Protein AF-A0A2G9XIR2-F1 (afdb_monomer)

Nearest PDB structures (foldseek):
  5kas-assembly1_A  TM=4.290E-01  e=1.830E-01  Mus musculus
  5ebb-assembly1_A  TM=4.239E-01  e=2.898E-01  Homo sapiens
  3wvo-assembly2_C-2  TM=3.586E-01  e=2.164E+00  Thermobifida fusca YX

pLDDT: mean 82.11, std 15.85, range [28.38, 98.12]

Structure (mmCIF, N/CA/C/O backbone):
data_AF-A0A2G9XIR2-F1
#
_entry.id   AF-A0A2G9XIR2-F1
#
loop_
_atom_site.group_PDB
_atom_site.id
_atom_site.type_symbol
_atom_site.label_atom_id
_atom_site.label_alt_id
_atom_site.label_comp_id
_atom_site.label_asym_id
_atom_site.label_entity_id
_atom_site.label_seq_id
_atom_site.pdbx_PDB_ins_code
_atom_site.Cartn_x
_atom_site.Cartn_y
_atom_site.Cartn_z
_atom_site.occupancy
_atom_site.B_iso_or_equiv
_atom_site.auth_seq_id
_atom_site.auth_comp_id
_atom_site.auth_asym_id
_atom_site.auth_atom_id
_atom_site.pdbx_PDB_model_num
ATOM 1 N N . MET A 1 1 ? -28.821 24.214 8.863 1.00 31.94 1 MET A N 1
ATOM 2 C CA . MET A 1 1 ? -28.601 22.805 8.468 1.00 31.94 1 MET A CA 1
ATOM 3 C C . MET A 1 1 ? -27.121 22.503 8.601 1.00 31.94 1 MET A C 1
ATOM 5 O O . MET A 1 1 ? -26.346 22.886 7.734 1.00 31.94 1 MET A O 1
ATOM 9 N N . LEU A 1 2 ? -26.722 21.899 9.719 1.00 28.84 2 LEU A N 1
ATOM 10 C CA . LEU A 1 2 ? -25.366 21.392 9.913 1.00 28.84 2 LEU A CA 1
ATOM 11 C C . LEU A 1 2 ? -25.191 20.211 8.950 1.00 28.84 2 LEU A C 1
ATOM 13 O O . LEU A 1 2 ? -25.876 19.199 9.093 1.00 28.84 2 LEU A O 1
ATOM 17 N N . ARG A 1 3 ? -24.368 20.376 7.907 1.00 28.38 3 ARG A N 1
ATOM 18 C CA . ARG A 1 3 ? -23.990 19.268 7.022 1.00 28.38 3 ARG A CA 1
ATOM 19 C C . ARG A 1 3 ? -23.344 18.195 7.902 1.00 28.38 3 ARG A C 1
ATOM 21 O O . ARG A 1 3 ? -22.410 18.507 8.634 1.00 28.38 3 ARG A O 1
ATOM 28 N N . SER A 1 4 ? -23.866 16.969 7.846 1.00 35.81 4 SER A N 1
ATOM 29 C CA . SER A 1 4 ? -23.201 15.792 8.420 1.00 35.81 4 SER A CA 1
ATOM 30 C C . SER A 1 4 ? -21.729 15.784 7.989 1.00 35.81 4 SER A C 1
ATOM 32 O O . SER A 1 4 ? -21.464 16.159 6.838 1.00 35.81 4 SER A O 1
ATOM 34 N N . PRO A 1 5 ? -20.779 15.398 8.860 1.00 41.66 5 PRO A N 1
ATOM 35 C CA . PRO A 1 5 ? -19.391 15.253 8.447 1.00 41.66 5 PRO A CA 1
ATOM 36 C C . PRO A 1 5 ? -19.365 14.296 7.255 1.00 41.66 5 PRO A C 1
ATOM 38 O O . PRO A 1 5 ? -19.880 13.180 7.328 1.00 41.66 5 PRO A O 1
ATOM 41 N N . LYS A 1 6 ? -18.857 14.766 6.112 1.00 54.97 6 LYS A N 1
ATOM 42 C CA . LYS A 1 6 ? -18.582 13.876 4.988 1.00 54.97 6 LYS A CA 1
ATOM 43 C C . LYS A 1 6 ? -17.466 12.959 5.466 1.00 54.97 6 LYS A C 1
ATOM 45 O O . LYS A 1 6 ? -16.343 13.418 5.640 1.00 54.97 6 LYS A O 1
ATOM 50 N N . PHE A 1 7 ? -17.793 11.707 5.757 1.00 62.72 7 PHE A N 1
ATOM 51 C CA . PHE A 1 7 ? -16.778 10.698 6.011 1.00 62.72 7 PHE A CA 1
ATOM 52 C C . PHE A 1 7 ? -16.032 10.469 4.694 1.00 62.72 7 PHE A C 1
ATOM 54 O O . PHE A 1 7 ? -16.638 10.082 3.696 1.00 62.72 7 PHE A O 1
ATOM 61 N N . TYR A 1 8 ? -14.741 10.788 4.685 1.00 77.88 8 TYR A N 1
ATOM 62 C CA . TYR A 1 8 ? -13.832 10.536 3.562 1.00 77.88 8 TYR A CA 1
ATOM 63 C C . TYR A 1 8 ? -13.133 9.168 3.684 1.00 77.88 8 TYR A C 1
ATOM 65 O O . TYR A 1 8 ? -12.381 8.769 2.806 1.00 77.88 8 TYR A O 1
ATOM 73 N N . ALA A 1 9 ? -13.433 8.427 4.752 1.00 86.38 9 ALA A N 1
ATOM 74 C CA . ALA A 1 9 ? -13.032 7.045 4.973 1.00 86.38 9 ALA A CA 1
ATOM 75 C C . ALA A 1 9 ? -14.280 6.165 5.181 1.00 86.38 9 ALA A C 1
ATOM 77 O O . ALA A 1 9 ? -15.388 6.674 5.378 1.00 86.38 9 ALA A O 1
ATOM 78 N N . THR A 1 10 ? -14.103 4.849 5.115 1.00 88.94 10 THR A N 1
ATOM 79 C CA . THR A 1 10 ? -15.125 3.815 5.330 1.00 88.94 10 THR A CA 1
ATOM 80 C C . THR A 1 10 ? -14.727 2.907 6.486 1.00 88.94 10 THR A C 1
ATOM 82 O O . THR A 1 10 ? -13.561 2.882 6.884 1.00 88.94 10 THR A O 1
ATOM 85 N N . ASN A 1 11 ? -15.673 2.104 6.986 1.00 89.19 11 ASN A N 1
ATOM 86 C CA . ASN A 1 11 ? -15.321 1.067 7.953 1.00 89.19 11 ASN A CA 1
ATOM 87 C C . ASN A 1 11 ? -14.398 0.040 7.296 1.00 89.19 11 ASN A C 1
ATOM 89 O O . ASN A 1 11 ? -14.603 -0.330 6.139 1.00 89.19 11 ASN A O 1
ATOM 93 N N . MET A 1 12 ? -13.391 -0.405 8.037 1.00 90.75 12 MET A N 1
ATOM 94 C CA . MET A 1 12 ? -12.433 -1.413 7.604 1.00 90.75 12 MET A CA 1
ATOM 95 C C . MET A 1 12 ? -13.062 -2.807 7.581 1.00 90.75 12 MET A C 1
ATOM 97 O O . MET A 1 12 ? -12.835 -3.562 6.633 1.00 90.75 12 MET A O 1
ATOM 101 N N . PHE A 1 13 ? -13.869 -3.147 8.589 1.00 88.75 13 PHE A N 1
ATOM 102 C CA . PHE A 1 13 ? -14.576 -4.424 8.663 1.00 88.75 13 PHE A CA 1
ATOM 103 C C . PHE A 1 13 ? -16.026 -4.296 8.195 1.00 88.75 13 PHE A C 1
ATOM 105 O O . PHE A 1 13 ? -16.728 -3.331 8.491 1.00 88.75 13 PHE A O 1
ATOM 112 N N . SER A 1 14 ? -16.515 -5.316 7.488 1.00 75.56 14 SER A N 1
ATOM 113 C CA . SER A 1 14 ? -17.911 -5.351 7.038 1.00 75.56 14 SER A CA 1
ATOM 114 C C . SER A 1 14 ? -18.869 -5.570 8.225 1.00 75.56 14 SER A C 1
ATOM 116 O O . SER A 1 14 ? -18.869 -6.642 8.827 1.00 75.56 14 SER A O 1
ATOM 118 N N . GLY A 1 15 ? -19.701 -4.572 8.556 1.00 64.94 15 GLY A N 1
ATOM 119 C CA . GLY A 1 15 ? -20.686 -4.609 9.650 1.00 64.94 15 GLY A CA 1
ATOM 120 C C . GLY A 1 15 ? -21.409 -3.264 9.844 1.00 64.94 15 GLY A C 1
ATOM 121 O O . GLY A 1 15 ? -20.887 -2.231 9.450 1.00 64.94 15 GLY A O 1
ATOM 122 N N . ALA A 1 16 ? -22.625 -3.276 10.415 1.00 42.12 16 ALA A N 1
ATOM 123 C CA . ALA A 1 16 ? -23.589 -2.160 10.403 1.00 42.12 16 ALA A CA 1
ATOM 124 C C . ALA A 1 16 ? -23.022 -0.793 10.863 1.00 42.12 16 ALA A C 1
ATOM 126 O O . ALA A 1 16 ? -22.874 -0.531 12.057 1.00 42.12 16 ALA A O 1
ATOM 127 N N . GLY A 1 17 ? -22.775 0.079 9.882 1.00 58.38 17 GLY A N 1
ATOM 128 C CA . GLY A 1 17 ? -22.159 1.405 9.990 1.00 58.38 17 GLY A CA 1
ATOM 129 C C . GLY A 1 17 ? -21.235 1.616 8.785 1.00 58.38 17 GLY A C 1
ATOM 130 O O . GLY A 1 17 ? -20.638 0.645 8.343 1.00 58.38 17 GLY A O 1
ATOM 131 N N . THR A 1 18 ? -21.198 2.831 8.216 1.00 57.53 18 THR A N 1
ATOM 132 C CA . THR A 1 18 ? -20.490 3.221 6.965 1.00 57.53 18 THR A CA 1
ATOM 133 C C . THR A 1 18 ? -20.069 2.057 6.063 1.00 57.53 18 THR A C 1
ATOM 135 O O . THR A 1 18 ? -18.916 1.624 6.068 1.00 57.53 18 THR A O 1
ATOM 138 N N . ASP A 1 19 ? -21.047 1.574 5.294 1.00 69.50 19 ASP A N 1
ATOM 139 C CA . ASP A 1 19 ? -20.883 0.523 4.296 1.00 69.50 19 ASP A CA 1
ATOM 140 C C . ASP A 1 19 ? -19.835 0.895 3.229 1.00 69.50 19 ASP A C 1
ATOM 142 O O . ASP A 1 19 ? -19.617 2.080 2.950 1.00 69.50 19 ASP A O 1
ATOM 146 N N . PRO A 1 20 ? -19.240 -0.108 2.559 1.00 80.25 20 PRO A N 1
ATOM 147 C CA . PRO A 1 20 ? -18.418 0.116 1.380 1.00 80.25 20 PRO A CA 1
ATOM 148 C C . PRO A 1 20 ? -19.131 0.995 0.339 1.00 80.25 20 PRO A C 1
ATOM 150 O O . PRO A 1 20 ? -20.313 0.799 0.036 1.00 80.25 20 PRO A O 1
ATOM 153 N N . VAL A 1 21 ? -18.400 1.930 -0.261 1.00 85.94 21 VAL A N 1
ATOM 154 C CA . VAL A 1 21 ? -18.932 2.871 -1.253 1.00 85.94 21 VAL A CA 1
ATOM 155 C C . VAL A 1 21 ? -19.051 2.180 -2.609 1.00 85.94 21 VAL A C 1
ATOM 157 O O . VAL A 1 21 ? -18.129 1.506 -3.055 1.00 85.94 21 VAL A O 1
ATOM 160 N N . LEU A 1 22 ? -20.175 2.343 -3.307 1.00 87.44 22 LEU A N 1
ATOM 161 C CA . LEU A 1 22 ? -20.331 1.795 -4.656 1.00 87.44 22 LEU A CA 1
ATOM 162 C C . LEU A 1 22 ? -19.392 2.509 -5.644 1.00 87.44 22 LEU A C 1
ATOM 164 O O . LEU A 1 22 ? -19.487 3.720 -5.840 1.00 87.44 22 LEU A O 1
ATOM 168 N N . SER A 1 23 ? -18.538 1.749 -6.327 1.00 89.81 23 SER A N 1
ATOM 169 C CA . SER A 1 23 ? -17.735 2.253 -7.440 1.00 89.81 23 SER A CA 1
ATOM 170 C C . SER A 1 23 ? -18.562 2.237 -8.719 1.00 89.81 23 SER A C 1
ATOM 172 O O . SER A 1 23 ? -18.627 1.224 -9.418 1.00 89.81 23 SER A O 1
ATOM 174 N N . TYR A 1 24 ? -19.216 3.356 -9.034 1.00 89.00 24 TYR A N 1
ATOM 175 C CA . TYR A 1 24 ? -20.066 3.466 -10.225 1.00 89.00 24 TYR A CA 1
ATOM 176 C C . TYR A 1 24 ? -19.295 3.201 -11.518 1.00 89.00 24 TYR A C 1
ATOM 178 O O . TYR A 1 24 ? -19.761 2.442 -12.360 1.00 89.00 24 TYR A O 1
ATOM 186 N N . SER A 1 25 ? -18.100 3.777 -11.671 1.00 89.50 25 SER A N 1
ATOM 187 C CA . SER A 1 25 ? -17.298 3.625 -12.889 1.00 89.50 25 SER A CA 1
ATOM 188 C C . SER A 1 25 ? -16.903 2.169 -13.138 1.00 89.50 25 SER A C 1
ATOM 190 O O . SER A 1 25 ? -17.145 1.652 -14.227 1.00 89.50 25 SER A O 1
ATOM 192 N N . LEU A 1 26 ? -16.356 1.481 -12.127 1.00 91.94 26 LEU A N 1
ATOM 193 C CA . LEU A 1 26 ? -15.949 0.079 -12.268 1.00 91.94 26 LEU A CA 1
ATOM 194 C C . LEU A 1 26 ? -17.162 -0.844 -12.412 1.00 91.94 26 LEU A C 1
ATOM 196 O O . LEU A 1 26 ? -17.157 -1.738 -13.256 1.00 91.94 26 LEU A O 1
ATOM 200 N N . THR A 1 27 ? -18.227 -0.589 -11.648 1.00 93.12 27 THR A N 1
ATOM 201 C CA . THR A 1 27 ? -19.494 -1.322 -11.769 1.00 93.12 27 THR A CA 1
ATOM 202 C C . THR A 1 27 ? -20.046 -1.222 -13.188 1.00 93.12 27 THR A C 1
ATOM 204 O O . THR A 1 27 ? -20.342 -2.243 -13.802 1.00 93.12 27 THR A O 1
ATOM 207 N N . ASN A 1 28 ? -20.097 -0.015 -13.756 1.00 93.31 28 ASN A N 1
ATOM 208 C CA . ASN A 1 28 ? -20.590 0.207 -15.112 1.00 93.31 28 ASN A CA 1
ATOM 209 C C . ASN A 1 28 ? -19.717 -0.465 -16.178 1.00 93.31 28 ASN A C 1
ATOM 211 O O . ASN A 1 28 ? -20.248 -0.871 -17.207 1.00 93.31 28 ASN A O 1
ATOM 215 N N . ILE A 1 29 ? -18.401 -0.588 -15.968 1.00 94.81 29 ILE A N 1
ATOM 216 C CA . ILE A 1 29 ? -17.511 -1.326 -16.879 1.00 94.81 29 ILE A CA 1
ATOM 217 C C . ILE A 1 29 ? -17.854 -2.815 -16.851 1.00 94.81 29 ILE A C 1
ATOM 219 O O . ILE A 1 29 ? -18.080 -3.412 -17.902 1.00 94.81 29 ILE A O 1
ATOM 223 N N . VAL A 1 30 ? -17.939 -3.406 -15.660 1.00 94.69 30 VAL A N 1
ATOM 224 C CA . VAL A 1 30 ? -18.165 -4.847 -15.503 1.00 94.69 30 VAL A CA 1
ATOM 225 C C . VAL A 1 30 ? -19.570 -5.258 -15.952 1.00 94.69 30 VAL A C 1
ATOM 227 O O . VAL A 1 30 ? -19.735 -6.278 -16.621 1.00 94.69 30 VAL A O 1
ATOM 230 N N . GLN A 1 31 ? -20.576 -4.425 -15.688 1.00 96.06 31 GLN A N 1
ATOM 231 C CA . GLN A 1 31 ? -21.962 -4.665 -16.100 1.00 96.06 31 GLN A CA 1
ATOM 232 C C . GLN A 1 31 ? -22.189 -4.594 -17.620 1.00 96.06 31 GLN A C 1
ATOM 234 O O . GLN A 1 31 ? -23.258 -4.989 -18.086 1.00 96.06 31 GLN A O 1
ATOM 239 N N . ARG A 1 32 ? -21.196 -4.168 -18.421 1.00 95.62 32 ARG A N 1
ATOM 240 C CA . ARG A 1 32 ? -21.245 -4.310 -19.892 1.00 95.62 32 ARG A CA 1
ATOM 241 C C . ARG A 1 32 ? -21.257 -5.771 -20.337 1.00 95.62 32 ARG A C 1
ATOM 243 O O . ARG A 1 32 ? -21.658 -6.057 -21.463 1.00 95.62 32 ARG A O 1
ATOM 250 N N . HIS A 1 33 ? -20.839 -6.695 -19.474 1.00 96.06 33 HIS A N 1
ATOM 251 C CA . HIS A 1 33 ? -20.917 -8.124 -19.736 1.00 96.06 33 HIS A CA 1
ATOM 252 C C . HIS A 1 33 ? -22.258 -8.688 -19.231 1.00 96.06 33 HIS A C 1
ATOM 254 O O . HIS A 1 33 ? -22.534 -8.596 -18.034 1.00 96.06 33 HIS A O 1
ATOM 260 N N . PRO A 1 34 ? -23.086 -9.330 -20.087 1.00 95.50 34 PRO A N 1
ATOM 261 C CA . PRO A 1 34 ? -24.442 -9.754 -19.713 1.00 95.50 34 PRO A CA 1
ATOM 262 C C . PRO A 1 34 ? -24.525 -10.626 -18.451 1.00 95.50 34 PRO A C 1
ATOM 264 O O . PRO A 1 34 ? -25.426 -10.451 -17.627 1.00 95.50 34 PRO A O 1
ATOM 267 N N . HIS A 1 35 ? -23.553 -11.525 -18.266 1.00 96.38 35 HIS A N 1
ATOM 268 C CA . HIS A 1 35 ? -23.474 -12.425 -17.111 1.00 96.38 35 HIS A CA 1
ATOM 269 C C . HIS A 1 35 ? -23.125 -11.712 -15.791 1.00 96.38 35 HIS A C 1
ATOM 271 O O . HIS A 1 35 ? -23.318 -12.286 -14.725 1.00 96.38 35 HIS A O 1
ATOM 277 N N . LEU A 1 36 ? -22.672 -10.454 -15.847 1.00 96.44 36 LEU A N 1
ATOM 278 C CA . LEU A 1 36 ? -22.332 -9.612 -14.695 1.00 96.44 36 LEU A CA 1
ATOM 279 C C . LEU A 1 36 ? -23.253 -8.393 -14.567 1.00 96.44 36 LEU A C 1
ATOM 281 O O . LEU A 1 36 ? -22.965 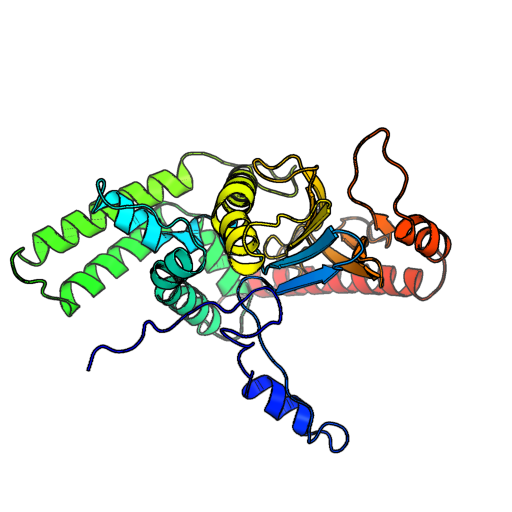-7.486 -13.795 1.00 96.44 36 LEU A O 1
ATOM 285 N N . SER A 1 37 ? -24.389 -8.372 -15.268 1.00 93.62 37 SER A N 1
ATOM 286 C CA . SER A 1 37 ? -25.340 -7.243 -15.282 1.00 93.62 37 SER A CA 1
ATOM 287 C C . SER A 1 37 ? -25.866 -6.825 -13.901 1.00 93.62 37 SER A C 1
ATOM 289 O O . SER A 1 37 ? -26.307 -5.693 -13.728 1.00 93.62 37 SER A O 1
ATOM 291 N N . LYS A 1 38 ? -25.813 -7.722 -12.910 1.00 94.75 38 LYS A N 1
ATOM 292 C CA . LYS A 1 38 ? -26.206 -7.463 -11.513 1.00 94.75 38 LYS A CA 1
ATOM 293 C C . LYS A 1 38 ? -25.019 -7.368 -10.550 1.00 94.75 38 LYS A C 1
ATOM 295 O O . LYS A 1 38 ? -25.226 -7.196 -9.353 1.00 94.75 38 LYS A O 1
ATOM 300 N N . PHE A 1 39 ? -23.792 -7.522 -11.044 1.00 94.69 39 PHE A N 1
ATOM 301 C CA . PHE A 1 39 ? -22.591 -7.447 -10.223 1.00 94.69 39 PHE A CA 1
ATOM 302 C C . PHE A 1 39 ? -22.277 -5.986 -9.900 1.00 94.69 39 PHE A C 1
ATOM 304 O O . PHE A 1 39 ? -22.359 -5.125 -10.773 1.00 94.69 39 PHE A O 1
ATOM 311 N N . SER A 1 40 ? -21.924 -5.699 -8.650 1.00 91.56 40 SER A N 1
ATOM 312 C CA . SER A 1 40 ? -21.584 -4.353 -8.188 1.00 91.56 40 SER A CA 1
ATOM 313 C C . SER A 1 40 ? -20.220 -4.359 -7.521 1.00 91.56 40 SER A C 1
ATOM 315 O O . SER A 1 40 ? -19.976 -5.194 -6.649 1.00 91.56 40 SER A O 1
ATOM 317 N N . ILE A 1 41 ? -19.369 -3.401 -7.876 1.00 90.62 41 ILE A N 1
ATOM 318 C CA . ILE A 1 41 ? -18.056 -3.228 -7.260 1.00 90.62 41 ILE A CA 1
ATOM 319 C C . ILE A 1 41 ? -18.170 -2.211 -6.139 1.00 90.62 41 ILE A C 1
ATOM 321 O O . ILE A 1 41 ? -18.588 -1.073 -6.350 1.00 90.62 41 ILE A O 1
ATOM 325 N N . LYS A 1 42 ? -17.766 -2.632 -4.947 1.00 89.00 42 LYS A N 1
ATOM 326 C CA . LYS A 1 42 ? -17.705 -1.801 -3.753 1.00 89.00 42 LYS A CA 1
ATOM 327 C C . LYS A 1 42 ? -16.253 -1.438 -3.444 1.00 89.00 42 LYS A C 1
ATOM 329 O O . LYS A 1 42 ? -15.353 -2.232 -3.698 1.00 89.00 42 LYS A O 1
ATOM 334 N N . THR A 1 43 ? -16.058 -0.261 -2.874 1.00 87.88 43 THR A N 1
ATOM 335 C CA . THR A 1 43 ? -14.771 0.298 -2.474 1.00 87.88 43 THR A CA 1
ATOM 336 C C . THR A 1 43 ? -14.770 0.511 -0.969 1.00 87.88 43 THR A C 1
ATOM 338 O O . THR A 1 43 ? -15.726 1.041 -0.404 1.00 87.88 43 THR A O 1
ATOM 341 N N . VAL A 1 44 ? -13.675 0.110 -0.338 1.00 89.38 44 VAL A N 1
ATOM 342 C CA . VAL A 1 44 ? -13.374 0.353 1.072 1.00 89.38 44 VAL A CA 1
ATOM 343 C C . VAL A 1 44 ? -12.071 1.142 1.110 1.00 89.38 44 VAL A C 1
ATOM 345 O O . VAL A 1 44 ? -11.170 0.858 0.319 1.00 89.38 44 VAL A O 1
ATOM 348 N N . TYR A 1 45 ? -11.993 2.169 1.951 1.00 89.44 45 TYR A N 1
ATOM 349 C CA . TYR A 1 45 ? -10.857 3.077 1.994 1.00 89.44 45 TYR A CA 1
ATOM 350 C C . TYR A 1 45 ? -10.679 3.726 3.385 1.00 89.44 45 TYR A C 1
ATOM 352 O O . TYR A 1 45 ? -11.671 4.124 3.992 1.00 89.44 45 TYR A O 1
ATOM 360 N N . PRO A 1 46 ? -9.439 3.895 3.886 1.00 90.69 46 PRO A N 1
ATOM 361 C CA . PRO A 1 46 ? -8.190 3.475 3.247 1.00 90.69 46 PRO A CA 1
ATOM 362 C C . PRO A 1 46 ? -7.811 2.021 3.561 1.00 90.69 46 PRO A C 1
ATOM 364 O O . PRO A 1 46 ? -6.977 1.455 2.856 1.00 90.69 46 PRO A O 1
ATOM 367 N N . ASN A 1 47 ? -8.435 1.423 4.582 1.00 93.81 47 ASN A N 1
ATOM 368 C CA . ASN A 1 47 ? -8.165 0.064 5.041 1.00 93.81 47 ASN A CA 1
ATOM 369 C C . ASN A 1 47 ? -9.312 -0.878 4.697 1.00 93.81 47 ASN A C 1
ATOM 371 O O . ASN A 1 47 ? -10.467 -0.551 4.951 1.00 93.81 47 ASN A O 1
ATOM 375 N N . PHE A 1 48 ? -8.993 -2.073 4.212 1.00 93.56 48 PHE A N 1
ATOM 376 C CA . PHE A 1 48 ? -9.935 -3.183 4.094 1.00 93.56 48 PHE A CA 1
ATOM 377 C C . PHE A 1 48 ? -9.483 -4.326 5.001 1.00 93.56 48 PHE A C 1
ATOM 379 O O . PHE A 1 48 ? -8.342 -4.759 4.906 1.00 93.56 48 PHE A O 1
ATOM 386 N N . GLY A 1 49 ? -10.356 -4.803 5.886 1.00 93.25 49 GLY A N 1
ATOM 387 C CA . GLY A 1 49 ? -10.029 -5.829 6.871 1.00 93.25 49 GLY A CA 1
ATOM 388 C C . GLY A 1 49 ? -10.843 -7.102 6.677 1.00 93.25 49 GLY A C 1
ATOM 389 O O . GLY A 1 49 ? -12.073 -7.068 6.602 1.00 93.25 49 GLY A O 1
ATOM 390 N N . LEU A 1 50 ? -10.156 -8.241 6.670 1.00 92.75 50 LEU A N 1
ATOM 391 C CA . LEU A 1 50 ? -10.739 -9.568 6.827 1.00 92.75 50 LEU A CA 1
ATOM 392 C C . LEU A 1 50 ? -10.497 -10.037 8.257 1.00 92.75 50 LEU A C 1
ATOM 394 O O . LEU A 1 50 ? -9.370 -9.991 8.742 1.00 92.75 50 LEU A O 1
ATOM 398 N N . PHE A 1 51 ? -11.548 -10.501 8.927 1.00 90.25 51 PHE A N 1
ATOM 399 C CA . PHE A 1 51 ? -11.478 -10.931 10.319 1.00 90.25 51 PHE A CA 1
ATOM 400 C C . PHE A 1 51 ? -12.113 -12.308 10.494 1.00 90.25 51 PHE A C 1
ATOM 402 O O . PHE A 1 51 ? -13.275 -12.513 10.133 1.00 90.25 51 PHE A O 1
ATOM 409 N N . GLN A 1 52 ? -11.371 -13.242 11.091 1.00 86.00 52 GLN A N 1
ATOM 410 C CA . GLN A 1 52 ? -11.859 -14.584 11.400 1.00 86.00 52 GLN A CA 1
ATOM 411 C C . GLN A 1 52 ? -12.132 -14.697 12.908 1.00 86.00 52 GLN A C 1
ATOM 413 O O . GLN A 1 52 ? -11.225 -14.888 13.721 1.00 86.00 52 GLN A O 1
ATOM 418 N N . GLY A 1 53 ? -13.411 -14.594 13.291 1.00 69.56 53 GLY A N 1
ATOM 419 C CA . GLY A 1 53 ? -13.831 -14.511 14.699 1.00 69.56 53 GLY A CA 1
ATOM 420 C C . GLY A 1 53 ? -13.415 -15.694 15.582 1.00 69.56 53 GLY A C 1
ATOM 421 O O . GLY A 1 53 ? -13.167 -15.501 16.770 1.00 69.56 53 GLY A O 1
ATOM 422 N N . ASN A 1 54 ? -13.275 -16.894 15.009 1.00 67.06 54 ASN A N 1
ATOM 423 C CA . ASN A 1 54 ? -12.861 -18.096 15.744 1.00 67.06 54 ASN A CA 1
ATOM 424 C C . ASN A 1 54 ? -11.338 -18.200 15.931 1.00 67.06 54 ASN A C 1
ATOM 426 O O . ASN A 1 54 ? -10.896 -18.793 16.911 1.00 67.06 54 ASN A O 1
ATOM 430 N N . ALA A 1 55 ? -10.543 -17.612 15.031 1.00 62.22 55 ALA A N 1
ATOM 431 C CA . ALA A 1 55 ? -9.081 -17.696 15.063 1.00 62.22 55 ALA A CA 1
ATOM 432 C C . ALA A 1 55 ? -8.409 -16.452 15.664 1.00 62.22 55 ALA A C 1
ATOM 434 O O . ALA A 1 55 ? -7.201 -16.453 15.869 1.00 62.22 55 ALA A O 1
ATOM 435 N N . ARG A 1 56 ? -9.170 -15.377 15.941 1.00 85.50 56 ARG A N 1
ATOM 436 C CA . ARG A 1 56 ? -8.631 -14.054 16.327 1.00 85.50 56 ARG A CA 1
ATOM 437 C C . ARG A 1 56 ? -7.540 -13.554 15.363 1.00 85.50 56 ARG A C 1
ATOM 439 O O . ARG A 1 56 ? -6.670 -12.790 15.779 1.00 85.50 56 ARG A O 1
ATOM 446 N N . ARG A 1 57 ? -7.622 -13.980 14.099 1.00 92.25 57 ARG A N 1
ATOM 447 C CA . ARG A 1 57 ? -6.752 -13.579 12.993 1.00 92.25 57 ARG A CA 1
ATOM 448 C C . ARG A 1 57 ? -7.386 -12.469 12.184 1.00 92.25 57 ARG A C 1
ATOM 450 O O . ARG A 1 57 ? -8.608 -12.442 11.996 1.00 92.25 57 ARG A O 1
ATOM 457 N N . CYS A 1 58 ? -6.542 -11.576 11.698 1.00 95.00 58 CYS A N 1
ATOM 458 C CA . CYS A 1 58 ? -6.946 -10.445 10.890 1.00 95.00 58 CYS A CA 1
ATOM 459 C C . CYS A 1 58 ? -5.943 -10.210 9.763 1.00 95.00 58 CYS A C 1
ATOM 461 O O . CYS A 1 58 ? -4.742 -10.173 10.018 1.00 95.00 58 CYS A O 1
ATOM 463 N N . VAL A 1 59 ? -6.434 -9.990 8.544 1.00 96.94 59 VAL A N 1
ATOM 464 C CA . VAL A 1 59 ? -5.616 -9.476 7.439 1.00 96.94 59 VAL A CA 1
ATOM 465 C C . VAL A 1 59 ? -6.154 -8.120 7.035 1.00 96.94 59 VAL A C 1
ATOM 467 O O . VAL A 1 59 ? -7.345 -7.978 6.759 1.00 96.94 59 VAL A O 1
ATOM 470 N N . ILE A 1 60 ? -5.276 -7.128 7.003 1.00 97.12 60 ILE A N 1
ATOM 471 C CA . ILE A 1 60 ? -5.614 -5.746 6.692 1.00 97.12 60 ILE A CA 1
ATOM 472 C C . ILE A 1 60 ? -4.864 -5.340 5.436 1.00 97.12 60 ILE A C 1
ATOM 474 O O . ILE A 1 60 ? -3.648 -5.483 5.361 1.00 97.12 60 ILE A O 1
ATOM 478 N N . PHE A 1 61 ? -5.595 -4.803 4.469 1.00 96.56 61 PHE A N 1
ATOM 479 C CA . PHE A 1 61 ? -5.068 -4.272 3.225 1.00 96.56 61 PHE A CA 1
ATOM 480 C C . PHE A 1 61 ? -5.105 -2.752 3.255 1.00 96.56 61 PHE A C 1
ATOM 482 O O . PHE A 1 61 ? -6.139 -2.162 3.573 1.00 96.56 61 PHE A O 1
ATOM 489 N N . HIS A 1 62 ? -4.006 -2.128 2.856 1.00 95.06 62 HIS A N 1
ATOM 490 C CA . HIS A 1 62 ? -3.884 -0.682 2.749 1.00 95.06 62 HIS A CA 1
ATOM 491 C C . HIS A 1 62 ? -3.094 -0.317 1.493 1.00 95.06 62 HIS A C 1
ATOM 493 O O . HIS A 1 62 ? -2.191 -1.039 1.090 1.00 95.06 62 HIS A O 1
ATOM 499 N N . HIS A 1 63 ? -3.383 0.818 0.853 1.00 90.62 63 HIS A N 1
ATOM 500 C CA . HIS A 1 63 ? -2.612 1.194 -0.338 1.00 90.62 63 HIS A CA 1
ATOM 501 C C . HIS A 1 63 ? -1.138 1.484 -0.007 1.00 90.62 63 HIS A C 1
ATOM 503 O O . HIS A 1 63 ? -0.251 1.065 -0.741 1.00 90.62 63 HIS A O 1
ATOM 509 N N . GLY A 1 64 ? -0.878 2.156 1.117 1.00 87.56 64 GLY A N 1
ATOM 510 C CA . GLY A 1 64 ? 0.469 2.485 1.598 1.00 87.56 64 GLY A CA 1
ATOM 511 C C . GLY A 1 64 ? 0.752 3.982 1.698 1.00 87.56 64 GLY A C 1
ATOM 512 O O . GLY A 1 64 ? 1.652 4.361 2.424 1.00 87.56 64 GLY A O 1
ATOM 513 N N . HIS A 1 65 ? -0.046 4.846 1.069 1.00 84.19 65 HIS A N 1
ATOM 514 C CA . HIS A 1 65 ? 0.236 6.288 1.000 1.00 84.19 65 HIS A CA 1
ATOM 515 C C . HIS A 1 65 ? 0.383 6.979 2.373 1.00 84.19 65 HIS A C 1
ATOM 517 O O . HIS A 1 65 ? 1.268 7.804 2.552 1.00 84.19 65 HIS A O 1
ATOM 523 N N . TYR A 1 66 ? -0.379 6.585 3.401 1.00 88.38 66 TYR A N 1
ATOM 524 C CA . TYR A 1 66 ? -0.200 7.123 4.762 1.00 88.38 66 TYR A CA 1
ATOM 525 C C . TYR A 1 66 ? 1.091 6.705 5.489 1.00 88.38 66 TYR A C 1
ATOM 527 O O . TYR A 1 66 ? 1.343 7.190 6.593 1.00 88.38 66 TYR A O 1
ATOM 535 N N . VAL A 1 67 ? 1.912 5.845 4.886 1.00 85.12 67 VAL A N 1
ATOM 536 C CA . VAL A 1 67 ? 3.286 5.569 5.327 1.00 85.12 67 VAL A CA 1
ATOM 537 C C . VAL A 1 67 ? 4.213 6.732 4.960 1.00 85.12 67 VAL A C 1
ATOM 539 O O . VAL A 1 67 ? 5.216 6.955 5.627 1.00 85.12 67 VAL A O 1
ATOM 542 N N . GLU A 1 68 ? 3.876 7.522 3.944 1.00 80.12 68 GLU A N 1
ATOM 543 C CA . GLU A 1 68 ? 4.678 8.666 3.536 1.00 80.12 68 GLU A CA 1
ATOM 544 C C . GLU A 1 68 ? 4.138 9.965 4.120 1.00 80.12 68 GLU A C 1
ATOM 546 O O . GLU A 1 68 ? 2.953 10.298 4.073 1.00 80.12 68 GLU A O 1
ATOM 551 N N . SER A 1 69 ? 5.060 10.743 4.660 1.00 79.44 69 SER A N 1
ATOM 552 C CA . SER A 1 69 ? 4.784 11.985 5.368 1.00 79.44 69 SER A CA 1
ATOM 553 C C . SER A 1 69 ? 4.122 13.041 4.463 1.00 79.44 69 SER A C 1
ATOM 555 O O . SER A 1 69 ? 3.318 13.838 4.952 1.00 79.44 69 SER A O 1
ATOM 557 N N . LEU A 1 70 ? 4.371 13.013 3.148 1.00 78.56 70 LEU A N 1
ATOM 558 C CA . LEU A 1 70 ? 3.745 13.905 2.162 1.00 78.56 70 LEU A CA 1
ATOM 559 C C . LEU A 1 70 ? 2.208 13.830 2.177 1.00 78.56 70 LEU A C 1
ATOM 561 O O . LEU A 1 70 ? 1.538 14.844 1.966 1.00 78.56 70 LEU A O 1
ATOM 565 N N . TYR A 1 71 ? 1.639 12.663 2.485 1.00 83.75 71 TYR A N 1
ATOM 566 C CA . TYR A 1 71 ? 0.188 12.471 2.584 1.00 83.75 71 TYR A CA 1
ATOM 567 C C . TYR A 1 71 ? -0.400 12.995 3.901 1.00 83.75 71 TYR A C 1
ATOM 569 O O . TYR A 1 71 ? -1.616 13.065 4.046 1.00 83.75 71 TYR A O 1
ATOM 577 N N . HIS A 1 72 ? 0.452 13.432 4.833 1.00 86.75 72 HIS A N 1
ATOM 578 C CA . HIS A 1 72 ? 0.082 14.092 6.089 1.00 86.75 72 HIS A CA 1
ATOM 579 C C . HIS A 1 72 ? 0.369 15.599 6.072 1.00 86.75 72 HIS A C 1
ATOM 581 O O . HIS A 1 72 ? 0.328 16.245 7.123 1.00 86.75 72 HIS A O 1
ATOM 587 N N . LEU A 1 73 ? 0.693 16.175 4.906 1.00 86.50 73 LEU A N 1
ATOM 588 C CA . LEU A 1 73 ? 1.124 17.570 4.779 1.00 86.50 73 LEU A CA 1
ATOM 589 C C . LEU A 1 73 ? 0.169 18.545 5.476 1.00 86.50 73 LEU A C 1
ATOM 591 O O . LEU A 1 73 ? 0.621 19.401 6.236 1.00 86.50 73 LEU A O 1
ATOM 595 N N . MET A 1 74 ? -1.140 18.414 5.259 1.00 88.00 74 MET A N 1
ATOM 596 C CA . MET A 1 74 ? -2.113 19.349 5.826 1.00 88.00 74 MET A CA 1
ATOM 597 C C . MET A 1 74 ? -2.223 19.206 7.340 1.00 88.00 74 MET A C 1
ATOM 599 O O . MET A 1 74 ? -2.307 20.215 8.041 1.00 88.00 74 MET A O 1
ATOM 603 N N . THR A 1 75 ? -2.142 17.982 7.861 1.00 89.31 75 THR A N 1
ATOM 604 C CA . THR A 1 75 ? -2.066 17.743 9.309 1.00 89.31 75 THR A CA 1
ATOM 605 C C . THR A 1 75 ? -0.809 18.372 9.908 1.00 89.31 75 THR A C 1
ATOM 607 O O . THR A 1 75 ? -0.905 19.084 10.907 1.00 89.31 75 THR A O 1
ATOM 610 N N . ILE A 1 76 ? 0.354 18.194 9.271 1.00 87.19 76 ILE A N 1
ATOM 611 C CA . ILE A 1 76 ? 1.628 18.776 9.720 1.00 87.19 76 ILE A CA 1
ATOM 612 C C . ILE A 1 76 ? 1.554 20.308 9.742 1.00 87.19 76 ILE A C 1
ATOM 614 O O . ILE A 1 76 ? 1.951 20.931 10.726 1.00 87.19 76 ILE A O 1
ATOM 618 N N . LEU A 1 77 ? 1.012 20.927 8.692 1.00 84.50 77 LEU A N 1
ATOM 619 C CA . LEU A 1 77 ? 0.845 22.381 8.624 1.00 84.50 77 LEU A CA 1
ATOM 620 C C . LEU A 1 77 ? -0.105 22.892 9.700 1.00 84.50 77 LEU A C 1
ATOM 622 O O . LEU A 1 77 ? 0.178 23.891 10.358 1.00 84.50 77 LEU A O 1
ATOM 626 N N . LYS A 1 78 ? -1.220 22.192 9.913 1.00 85.88 78 LYS A N 1
ATOM 627 C CA . LYS A 1 78 ? -2.199 22.556 10.935 1.00 85.88 78 LYS A CA 1
ATOM 628 C C . LYS A 1 78 ? -1.606 22.462 12.341 1.00 85.88 78 LYS A C 1
ATOM 630 O O . LYS A 1 78 ? -1.888 23.333 13.161 1.00 85.88 78 LYS A O 1
ATOM 635 N N . ASP A 1 79 ? -0.759 21.471 12.611 1.00 87.38 79 ASP A N 1
ATOM 636 C CA . ASP A 1 79 ? -0.030 21.354 13.879 1.00 87.38 79 ASP A CA 1
ATOM 637 C C . ASP A 1 79 ? 0.979 22.494 14.077 1.00 87.38 79 ASP A C 1
ATOM 639 O O . ASP A 1 79 ? 1.089 23.031 15.178 1.00 87.38 79 ASP A O 1
ATOM 643 N N . LEU A 1 80 ? 1.686 22.905 13.018 1.00 82.44 80 LEU A N 1
ATOM 644 C CA . LEU A 1 80 ? 2.641 24.019 13.069 1.00 82.44 80 LEU A CA 1
ATOM 645 C C . LEU A 1 80 ? 1.952 25.369 13.310 1.00 82.44 80 LEU A C 1
ATOM 647 O O . LEU A 1 80 ? 2.451 26.186 14.082 1.00 82.44 80 LEU A O 1
ATOM 651 N N . ILE A 1 81 ? 0.806 25.601 12.667 1.00 81.25 81 ILE A N 1
ATOM 652 C CA . ILE A 1 81 ? 0.035 26.846 12.801 1.00 81.25 81 ILE A CA 1
ATOM 653 C C . ILE A 1 81 ? -0.701 26.888 14.150 1.00 81.25 81 ILE A C 1
ATOM 655 O O . ILE A 1 81 ? -0.785 27.941 14.784 1.00 81.25 81 ILE A O 1
ATOM 659 N N . PHE A 1 82 ? -1.210 25.745 14.621 1.00 84.19 82 PHE A N 1
ATOM 660 C CA . PHE A 1 82 ? -1.996 25.636 15.851 1.00 84.19 82 PHE A CA 1
ATOM 661 C C . PHE A 1 82 ? -1.374 24.634 16.841 1.00 84.19 82 PHE A C 1
ATOM 663 O O . PHE A 1 82 ? -1.973 23.593 17.121 1.00 84.19 82 PHE A O 1
ATOM 670 N N . PRO A 1 83 ? -0.230 24.955 17.474 1.00 81.69 83 PRO A N 1
ATOM 671 C CA . PRO A 1 83 ? 0.564 23.998 18.261 1.00 81.69 83 PRO A CA 1
ATOM 672 C C . PRO A 1 83 ? -0.122 23.452 19.524 1.00 81.69 83 PRO A C 1
ATOM 674 O O . PRO A 1 83 ? 0.362 22.501 20.128 1.00 81.69 83 PRO A O 1
ATOM 677 N N . LYS A 1 84 ? -1.238 24.051 19.959 1.00 87.50 84 LYS A N 1
ATOM 678 C CA . LYS A 1 84 ? -2.024 23.599 21.123 1.00 87.50 84 LYS A CA 1
ATOM 679 C C . LYS A 1 84 ? -3.228 22.733 20.750 1.00 87.50 84 LYS A C 1
ATOM 681 O O . LYS A 1 84 ? -4.002 22.366 21.634 1.00 87.50 84 LYS A O 1
ATOM 686 N N . ARG A 1 85 ? -3.455 22.470 19.462 1.00 87.19 85 ARG A N 1
ATOM 687 C CA . ARG A 1 85 ? -4.595 21.657 19.033 1.00 87.19 85 ARG A CA 1
ATOM 688 C C . ARG A 1 85 ? -4.388 20.191 19.417 1.00 87.19 85 ARG A C 1
ATOM 690 O O . ARG A 1 85 ? -3.261 19.738 19.601 1.00 87.19 85 ARG A O 1
ATOM 697 N N . LYS A 1 86 ? -5.479 19.426 19.450 1.00 88.50 86 LYS A N 1
ATOM 698 C CA . LYS A 1 86 ? -5.392 17.964 19.496 1.00 88.50 86 LYS A CA 1
ATOM 699 C C . LYS A 1 86 ? -4.930 17.446 18.124 1.00 88.50 86 LYS A C 1
ATOM 701 O O . LYS A 1 86 ? -5.555 17.777 17.111 1.00 88.50 86 LYS A O 1
ATOM 706 N N . HIS A 1 87 ? -3.846 16.672 18.109 1.00 88.06 87 HIS A N 1
ATOM 707 C CA . HIS A 1 87 ? -3.388 15.944 16.924 1.00 88.06 87 HIS A CA 1
ATOM 708 C C . HIS A 1 87 ? -4.407 14.838 16.575 1.00 88.06 87 HIS A C 1
ATOM 710 O O . HIS A 1 87 ? -4.953 14.229 17.500 1.00 88.06 87 HIS A O 1
ATOM 716 N N . PRO A 1 88 ? -4.722 14.597 15.290 1.00 89.94 88 PRO A N 1
ATOM 717 C CA . PRO A 1 88 ? -5.661 13.556 14.889 1.00 89.94 88 PRO A CA 1
ATOM 718 C C . PRO A 1 88 ? -5.114 12.171 15.250 1.00 89.94 88 PRO A C 1
ATOM 720 O O . PRO A 1 88 ? -4.001 11.811 14.888 1.00 89.94 88 PRO A O 1
ATOM 723 N N . GLU A 1 89 ? -5.909 11.397 15.983 1.00 88.12 89 GLU A N 1
ATOM 724 C CA . GLU A 1 89 ? -5.553 10.031 16.397 1.00 88.12 89 GLU A CA 1
ATOM 725 C C . GLU A 1 89 ? -6.170 8.988 15.460 1.00 88.12 89 GLU A C 1
ATOM 727 O O . GLU A 1 89 ? -5.592 7.924 15.253 1.00 88.12 89 GLU A O 1
ATOM 732 N N . ASN A 1 90 ? -7.330 9.297 14.871 1.00 89.75 90 ASN A N 1
ATOM 733 C CA . ASN A 1 90 ? -8.072 8.363 14.037 1.00 89.75 90 ASN A CA 1
ATOM 734 C C . ASN A 1 90 ? -7.848 8.623 12.551 1.00 89.75 90 ASN A C 1
ATOM 736 O O . ASN A 1 90 ? -7.712 9.767 12.112 1.00 89.75 90 ASN A O 1
ATOM 740 N N . ILE A 1 91 ? -7.956 7.558 11.756 1.00 90.44 91 ILE A N 1
ATOM 741 C CA . ILE A 1 91 ? -7.839 7.640 10.298 1.00 90.44 91 ILE A CA 1
ATOM 742 C C . ILE A 1 91 ? -8.859 8.596 9.665 1.00 90.44 91 ILE A C 1
ATOM 744 O O . ILE A 1 91 ? -8.533 9.306 8.722 1.00 90.44 91 ILE A O 1
ATOM 748 N N . TRP A 1 92 ? -10.069 8.674 10.225 1.00 89.19 92 TRP A N 1
ATOM 749 C CA . TRP A 1 92 ? -11.134 9.565 9.759 1.00 89.19 92 TRP A CA 1
ATOM 750 C C . TRP A 1 92 ? -10.744 11.037 9.878 1.00 89.19 92 TRP A C 1
ATOM 752 O O . TRP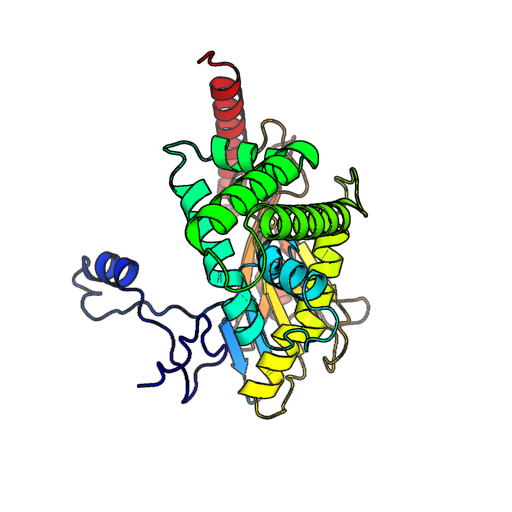 A 1 92 ? -11.085 11.833 9.007 1.00 89.19 92 TRP A O 1
ATOM 762 N N . ASP A 1 93 ? -10.029 11.386 10.951 1.00 90.06 93 ASP A N 1
ATOM 763 C CA . ASP A 1 93 ? -9.596 12.752 11.229 1.00 90.06 93 ASP A CA 1
ATOM 764 C C . ASP A 1 93 ? -8.412 13.130 10.329 1.00 90.06 93 ASP A C 1
ATOM 766 O O . ASP A 1 93 ? -8.396 14.220 9.758 1.00 90.06 93 ASP A O 1
ATOM 770 N N . ILE A 1 94 ? -7.454 12.210 10.156 1.00 91.06 94 ILE A N 1
ATOM 771 C CA . ILE A 1 94 ? -6.312 12.383 9.245 1.00 91.06 94 ILE A CA 1
ATOM 772 C C . ILE A 1 94 ? -6.808 12.561 7.811 1.00 91.06 94 ILE A C 1
ATOM 774 O O . ILE A 1 94 ? -6.431 13.522 7.142 1.00 91.06 94 ILE A O 1
ATOM 778 N N . GLU A 1 95 ? -7.697 11.685 7.350 1.00 90.19 95 GLU A N 1
ATOM 779 C CA . GLU A 1 95 ? -8.275 11.784 6.015 1.00 90.19 95 GLU A CA 1
ATOM 780 C C . GLU A 1 95 ? -9.086 13.076 5.864 1.00 90.19 95 GLU A C 1
ATOM 782 O O . GLU A 1 95 ? -8.907 13.795 4.889 1.00 90.19 95 GLU A O 1
ATOM 787 N N . ALA A 1 96 ? -9.918 13.456 6.838 1.00 88.94 96 ALA A N 1
ATOM 788 C CA . ALA A 1 96 ? -10.678 14.704 6.758 1.00 88.94 96 ALA A CA 1
ATOM 789 C C . ALA A 1 96 ? -9.786 15.954 6.634 1.00 88.94 96 ALA A C 1
ATOM 791 O O . ALA A 1 96 ? -10.204 16.947 6.034 1.00 88.94 96 ALA A O 1
ATOM 792 N N . GLU A 1 97 ? -8.571 15.919 7.185 1.00 90.25 97 GLU A N 1
ATOM 793 C CA . GLU A 1 97 ? -7.594 17.001 7.058 1.00 90.25 97 GLU A CA 1
ATOM 794 C C . GLU A 1 97 ? -6.820 16.965 5.735 1.00 90.25 97 GLU A C 1
ATOM 796 O O . GLU A 1 97 ? -6.506 18.030 5.201 1.00 90.25 97 GLU A O 1
ATOM 801 N N . ASN A 1 98 ? -6.523 15.778 5.196 1.00 89.88 98 ASN A N 1
ATOM 802 C CA . ASN A 1 98 ? -5.622 15.626 4.050 1.00 89.88 98 ASN A CA 1
ATOM 803 C C . ASN A 1 98 ? -6.323 15.298 2.722 1.00 89.88 98 ASN A C 1
ATOM 805 O O . ASN A 1 98 ? -5.701 15.504 1.684 1.00 89.88 98 ASN A O 1
ATOM 809 N N . PHE A 1 99 ? -7.596 14.875 2.700 1.00 88.38 99 PHE A N 1
ATOM 810 C CA . PHE A 1 99 ? -8.259 14.368 1.483 1.00 88.38 99 PHE A CA 1
ATOM 811 C C . PHE A 1 99 ? -8.149 15.340 0.301 1.00 88.38 99 PHE A C 1
ATOM 813 O O . PHE A 1 99 ? -7.878 14.929 -0.820 1.00 88.38 99 PHE A O 1
ATOM 820 N N . ALA A 1 100 ? -8.330 16.645 0.542 1.00 85.44 100 ALA A N 1
ATOM 821 C CA . ALA A 1 100 ? -8.308 17.653 -0.515 1.00 85.44 100 ALA A CA 1
ATOM 822 C C . ALA A 1 100 ? -6.899 17.845 -1.086 1.00 85.44 100 ALA A C 1
ATOM 824 O O . ALA A 1 100 ? -6.741 18.062 -2.284 1.00 85.44 100 ALA A O 1
ATOM 825 N N . TRP A 1 101 ? -5.877 17.747 -0.232 1.00 85.06 101 TRP A N 1
ATOM 826 C CA . TRP A 1 101 ? -4.483 17.768 -0.660 1.00 85.06 101 TRP A CA 1
ATOM 827 C C . TRP A 1 101 ? -4.147 16.520 -1.470 1.00 85.06 101 TRP A C 1
ATOM 829 O O . TRP A 1 101 ? -3.576 16.640 -2.546 1.00 85.06 101 TRP A O 1
ATOM 839 N N . ILE A 1 102 ? -4.557 15.346 -0.993 1.00 85.25 102 ILE A N 1
ATOM 840 C CA . ILE A 1 102 ? -4.328 14.066 -1.667 1.00 85.25 102 ILE A CA 1
ATOM 841 C C . ILE A 1 102 ? -5.032 14.047 -3.034 1.00 85.25 102 ILE A C 1
ATOM 843 O O . ILE A 1 102 ? -4.411 13.710 -4.040 1.00 85.25 102 ILE A O 1
ATOM 847 N N . ASP A 1 103 ? -6.294 14.478 -3.107 1.00 81.12 103 ASP A N 1
ATOM 848 C CA . ASP A 1 103 ? -7.050 14.580 -4.361 1.00 81.12 103 ASP A CA 1
ATOM 849 C C . ASP A 1 103 ? -6.431 15.597 -5.326 1.00 81.12 103 ASP A C 1
ATOM 851 O O . ASP A 1 103 ? -6.278 15.308 -6.512 1.00 81.12 103 ASP A O 1
ATOM 855 N N . PHE A 1 104 ? -6.008 16.766 -4.831 1.00 79.94 104 PHE A N 1
ATOM 856 C CA . PHE A 1 104 ? -5.280 17.750 -5.634 1.00 79.94 104 PHE A CA 1
ATOM 857 C C . PHE A 1 104 ? -3.966 17.179 -6.171 1.00 79.94 104 PHE A C 1
ATOM 859 O O . PHE A 1 104 ? -3.663 17.342 -7.354 1.00 79.94 104 PHE A O 1
ATOM 866 N N . PHE A 1 105 ? -3.202 16.504 -5.315 1.00 74.12 105 PHE A N 1
ATOM 867 C CA . PHE A 1 105 ? -1.916 15.908 -5.640 1.00 74.12 105 PHE A CA 1
ATOM 868 C C . PHE A 1 105 ? -2.064 14.892 -6.777 1.00 74.12 105 PHE A C 1
ATOM 870 O O . PHE A 1 105 ? -1.462 15.053 -7.841 1.00 74.12 105 PHE A O 1
ATOM 877 N N . TRP A 1 106 ? -2.969 13.923 -6.620 1.00 70.25 106 TRP A N 1
ATOM 878 C CA . TRP A 1 106 ? -3.246 12.917 -7.645 1.00 70.25 106 TRP A CA 1
ATOM 879 C C . TRP A 1 106 ? -3.925 13.488 -8.887 1.00 70.25 106 TRP A C 1
ATOM 881 O O . TRP A 1 106 ? -3.597 13.075 -9.995 1.00 70.25 106 TRP A O 1
ATOM 891 N N . SER A 1 107 ? -4.829 14.458 -8.749 1.00 66.38 107 SER A N 1
ATOM 892 C CA . SER A 1 107 ? -5.449 15.128 -9.897 1.00 66.38 107 SER A CA 1
ATOM 893 C C . SER A 1 107 ? -4.424 15.902 -10.717 1.00 66.38 107 SER A C 1
ATOM 895 O O . SER A 1 107 ? -4.508 15.912 -11.942 1.00 66.38 107 SER A O 1
ATOM 897 N N . THR A 1 108 ? -3.453 16.543 -10.069 1.00 62.94 108 THR A N 1
ATOM 898 C CA . THR A 1 108 ? -2.391 17.289 -10.750 1.00 62.94 108 THR A CA 1
ATOM 899 C C . THR A 1 108 ? -1.459 16.334 -11.486 1.00 62.94 108 THR A C 1
ATOM 901 O O . THR A 1 108 ? -1.198 16.551 -12.668 1.00 62.94 108 THR A O 1
ATOM 904 N N . MET A 1 109 ? -1.057 15.233 -10.841 1.00 60.88 109 MET A N 1
ATOM 905 C CA . MET A 1 109 ? -0.221 14.195 -11.458 1.00 60.88 109 MET A CA 1
ATOM 906 C C . MET A 1 109 ? -0.952 13.427 -12.573 1.00 60.88 109 MET A C 1
ATOM 908 O O . MET A 1 109 ? -0.381 13.155 -13.622 1.00 60.88 109 MET A O 1
ATOM 912 N N . GLY A 1 110 ? -2.241 13.127 -12.404 1.00 53.34 110 GLY A N 1
ATOM 913 C CA . GLY A 1 110 ? -3.053 12.415 -13.397 1.00 53.34 110 GLY A CA 1
ATOM 914 C C . GLY A 1 110 ? -3.491 13.276 -14.587 1.00 53.34 110 GLY A C 1
ATOM 915 O O . GLY A 1 110 ? -3.770 12.749 -15.661 1.00 53.34 110 GLY A O 1
ATOM 916 N N . ARG A 1 111 ? -3.548 14.607 -14.428 1.00 43.84 111 ARG A N 1
ATOM 917 C CA . ARG A 1 111 ? -3.861 15.563 -15.509 1.00 43.84 111 ARG A CA 1
ATOM 918 C C . ARG A 1 111 ? -2.627 16.039 -16.277 1.00 43.84 111 ARG A C 1
ATOM 920 O O . ARG A 1 111 ? -2.794 16.792 -17.233 1.00 43.84 111 ARG A O 1
ATOM 927 N N . SER A 1 112 ? -1.419 15.598 -15.913 1.00 42.75 112 SER A N 1
ATOM 928 C CA . SER A 1 112 ? -0.182 15.978 -16.613 1.00 42.75 112 SER A CA 1
ATOM 929 C C . SER A 1 112 ? 0.014 15.293 -17.984 1.00 42.75 112 SER A C 1
ATOM 931 O O . SER A 1 112 ? 1.058 15.480 -18.591 1.00 42.75 112 SER A O 1
ATOM 933 N N . GLY A 1 113 ? -0.976 14.562 -18.521 1.00 43.41 113 GLY A N 1
ATOM 934 C CA . GLY A 1 113 ? -0.971 14.047 -19.904 1.00 43.41 113 GLY A CA 1
ATOM 935 C C . GLY A 1 113 ? -0.517 12.587 -20.073 1.00 43.41 113 GLY A C 1
ATOM 936 O O . GLY A 1 113 ? -0.382 11.850 -19.103 1.00 43.41 113 GLY A O 1
ATOM 937 N N . GLU A 1 114 ? -0.324 12.152 -21.330 1.00 41.94 114 GLU A N 1
ATOM 938 C CA . GLU A 1 114 ? -0.027 10.767 -21.781 1.00 41.94 114 GLU A CA 1
ATOM 939 C C . GLU A 1 114 ? 1.331 10.168 -21.320 1.00 41.94 114 GLU A C 1
ATOM 941 O O . GLU A 1 114 ? 1.796 9.163 -21.866 1.00 41.94 114 GLU A O 1
ATOM 946 N N . ALA A 1 115 ? 1.979 10.711 -20.289 1.00 42.88 115 ALA A N 1
ATOM 947 C CA . ALA A 1 115 ? 3.298 10.268 -19.850 1.00 42.88 115 ALA A CA 1
ATOM 948 C C . ALA A 1 115 ? 3.354 10.006 -18.339 1.00 42.88 115 ALA A C 1
ATOM 950 O O . ALA A 1 115 ? 3.486 10.915 -17.530 1.00 42.88 115 ALA A O 1
ATOM 951 N N . GLY A 1 116 ? 3.396 8.725 -17.954 1.00 45.53 116 GLY A N 1
ATOM 952 C CA . GLY A 1 116 ? 3.820 8.314 -16.606 1.00 45.53 116 GLY A CA 1
ATOM 953 C C . GLY A 1 116 ? 5.250 8.755 -16.238 1.00 45.53 116 GLY A C 1
ATOM 954 O O . GLY A 1 116 ? 5.595 8.742 -15.067 1.00 45.53 116 GLY A O 1
ATOM 955 N N . GLN A 1 117 ? 6.052 9.208 -17.213 1.00 48.62 117 GLN A N 1
ATOM 956 C CA . GLN A 1 117 ? 7.388 9.783 -16.990 1.00 48.62 117 GLN A CA 1
ATOM 957 C C . GLN A 1 117 ? 7.345 11.182 -16.348 1.00 48.62 117 GLN A C 1
ATOM 959 O O . GLN A 1 117 ? 8.268 11.548 -15.626 1.00 48.62 117 GLN A O 1
ATOM 964 N N . ASP A 1 118 ? 6.276 11.958 -16.559 1.00 49.53 118 ASP A N 1
ATOM 965 C CA . ASP A 1 118 ? 6.149 13.287 -15.947 1.00 49.53 118 ASP A CA 1
ATOM 966 C C . ASP A 1 118 ? 5.745 13.198 -14.470 1.00 49.53 118 ASP A C 1
ATOM 968 O O . ASP A 1 118 ? 6.083 14.080 -13.683 1.00 49.53 118 ASP A O 1
ATOM 972 N N . VAL A 1 119 ? 5.077 12.108 -14.073 1.00 50.00 119 VAL A N 1
ATOM 973 C CA . VAL A 1 119 ? 4.716 11.830 -12.675 1.00 50.00 119 VAL A CA 1
ATOM 974 C C . VAL A 1 119 ? 5.962 11.540 -11.846 1.00 50.00 119 VAL A C 1
ATOM 976 O O . VAL A 1 119 ? 6.123 12.151 -10.795 1.00 50.00 119 VAL A O 1
ATOM 979 N N . GLU A 1 120 ? 6.870 10.691 -12.339 1.00 50.31 120 GLU A N 1
ATOM 980 C CA . GLU A 1 120 ? 8.179 10.454 -11.712 1.00 50.31 120 GLU A CA 1
ATOM 981 C C . GLU A 1 120 ? 8.993 11.744 -11.637 1.00 50.31 120 GLU A C 1
ATOM 983 O O . GLU A 1 120 ? 9.472 12.086 -10.567 1.00 50.31 120 GLU A O 1
ATOM 988 N N . LEU A 1 121 ? 9.068 12.532 -12.716 1.00 52.00 121 LEU A N 1
ATOM 989 C CA . LEU A 1 121 ? 9.797 13.805 -12.710 1.00 52.00 121 LEU A CA 1
ATOM 990 C C . LEU A 1 121 ? 9.202 14.825 -11.723 1.00 52.00 121 LEU A C 1
ATOM 992 O O . LEU A 1 121 ? 9.934 15.599 -11.105 1.00 52.00 121 LEU A O 1
ATOM 996 N N . ILE A 1 122 ? 7.874 14.878 -11.585 1.00 56.56 122 ILE A N 1
ATOM 997 C CA . ILE A 1 122 ? 7.204 15.709 -10.577 1.00 56.56 122 ILE A CA 1
ATOM 998 C C . ILE A 1 122 ? 7.497 15.158 -9.181 1.00 56.56 122 ILE A C 1
ATOM 1000 O O . ILE A 1 122 ? 7.830 15.945 -8.303 1.00 56.56 122 ILE A O 1
ATOM 1004 N N . TYR A 1 123 ? 7.451 13.841 -8.981 1.00 57.34 123 TYR A N 1
ATOM 1005 C CA . TYR A 1 123 ? 7.799 13.188 -7.719 1.00 57.34 123 TYR A CA 1
ATOM 1006 C C . TYR A 1 123 ? 9.256 13.453 -7.317 1.00 57.34 123 TYR A C 1
ATOM 1008 O O . TYR A 1 123 ? 9.522 13.881 -6.201 1.00 57.34 123 TYR A O 1
ATOM 1016 N N . GLU A 1 124 ? 10.197 13.325 -8.249 1.00 57.56 124 GLU A N 1
ATOM 1017 C CA . GLU A 1 124 ? 11.613 13.663 -8.091 1.00 57.56 124 GLU A CA 1
ATOM 1018 C C . GLU A 1 124 ? 11.810 15.153 -7.789 1.00 57.56 124 GLU A C 1
ATOM 1020 O O . GLU A 1 124 ? 12.613 15.518 -6.935 1.00 57.56 124 GLU A O 1
ATOM 1025 N N . LYS A 1 125 ? 11.044 16.044 -8.429 1.00 61.28 125 LYS A N 1
ATOM 1026 C CA . LYS A 1 125 ? 11.049 17.479 -8.093 1.00 61.28 125 LYS A CA 1
ATOM 1027 C C . LYS A 1 125 ? 10.434 17.756 -6.725 1.00 61.28 125 LYS A C 1
ATOM 1029 O O . LYS A 1 125 ? 10.843 18.699 -6.062 1.00 61.28 125 LYS A O 1
ATOM 1034 N N . LEU A 1 126 ? 9.467 16.962 -6.281 1.00 63.62 126 LEU A N 1
ATOM 1035 C CA . LEU A 1 126 ? 8.921 17.026 -4.925 1.00 63.62 126 LEU A CA 1
ATOM 1036 C C . LEU A 1 126 ? 9.878 16.437 -3.887 1.00 63.62 126 LEU A C 1
ATOM 1038 O O . LEU A 1 126 ? 9.717 16.760 -2.711 1.00 63.62 126 LEU A O 1
ATOM 1042 N N . GLN A 1 127 ? 10.856 15.634 -4.331 1.00 60.00 127 GLN A N 1
ATOM 1043 C CA . GLN A 1 127 ? 12.063 15.207 -3.612 1.00 60.00 127 GLN A CA 1
ATOM 1044 C C . GLN A 1 127 ? 13.241 16.197 -3.759 1.00 60.00 127 GLN A C 1
ATOM 1046 O O . GLN A 1 127 ? 14.309 15.968 -3.188 1.00 60.00 127 GLN A O 1
ATOM 1051 N N . ASP A 1 128 ? 13.062 17.326 -4.454 1.00 69.44 128 ASP A N 1
ATOM 1052 C CA . ASP A 1 128 ? 13.957 18.479 -4.368 1.00 69.44 128 ASP A CA 1
ATOM 1053 C C . ASP A 1 128 ? 13.385 19.547 -3.421 1.00 69.44 128 ASP A C 1
ATOM 1055 O O . ASP A 1 128 ? 12.310 20.113 -3.641 1.00 69.44 128 ASP A O 1
ATOM 1059 N N . GLN A 1 129 ? 14.138 19.855 -2.360 1.00 71.88 129 GLN A N 1
ATOM 1060 C CA . GLN A 1 129 ? 13.709 20.767 -1.296 1.00 71.88 129 GLN A CA 1
ATOM 1061 C C . GLN A 1 129 ? 13.327 22.156 -1.836 1.00 71.88 129 GLN A C 1
ATOM 1063 O O . GLN A 1 129 ? 12.347 22.753 -1.385 1.00 71.88 129 GLN A O 1
ATOM 1068 N N . GLU A 1 130 ? 14.079 22.678 -2.808 1.00 75.81 130 GLU A N 1
ATOM 1069 C CA . GLU A 1 130 ? 13.862 24.012 -3.371 1.00 75.81 130 GLU A CA 1
ATOM 1070 C C . GLU A 1 130 ? 12.623 24.050 -4.273 1.00 75.81 130 GLU A C 1
ATOM 1072 O O . GLU A 1 130 ? 11.814 24.979 -4.184 1.00 75.81 130 GLU A O 1
ATOM 1077 N N . GLN A 1 131 ? 12.440 23.046 -5.132 1.00 73.06 131 GLN A N 1
ATOM 1078 C CA . GLN A 1 131 ? 11.261 22.946 -5.996 1.00 73.06 131 GLN A CA 1
ATOM 1079 C C . GLN A 1 131 ? 9.988 22.698 -5.186 1.00 73.06 131 GLN A C 1
ATOM 1081 O O . GLN A 1 131 ? 8.979 23.373 -5.416 1.00 73.06 131 GLN A O 1
ATOM 1086 N N . PHE A 1 132 ? 10.034 21.810 -4.191 1.00 75.88 132 PHE A N 1
ATOM 1087 C CA . PHE A 1 132 ? 8.887 21.561 -3.325 1.00 75.88 132 PHE A CA 1
ATOM 1088 C C . PHE A 1 132 ? 8.494 22.811 -2.532 1.00 75.88 132 PHE A C 1
ATOM 1090 O O . PHE A 1 132 ? 7.322 23.194 -2.496 1.00 75.88 132 PHE A O 1
ATOM 1097 N N . LYS A 1 133 ? 9.477 23.532 -1.980 1.00 81.31 133 LYS A N 1
ATOM 1098 C CA . LYS A 1 133 ? 9.240 24.805 -1.290 1.00 81.31 133 LYS A CA 1
ATOM 1099 C C . LYS A 1 133 ? 8.604 25.853 -2.204 1.00 81.31 133 LYS A C 1
ATOM 1101 O O . LYS A 1 133 ? 7.670 26.532 -1.782 1.00 81.31 133 LYS A O 1
ATOM 1106 N N . LYS A 1 134 ? 9.046 25.968 -3.463 1.00 80.38 134 LYS A N 1
ATOM 1107 C CA . LYS A 1 134 ? 8.434 26.872 -4.459 1.00 80.38 134 LYS A CA 1
ATOM 1108 C C . LYS A 1 134 ? 6.982 26.512 -4.764 1.00 80.38 134 LYS A C 1
ATOM 1110 O O . LYS A 1 134 ? 6.145 27.415 -4.841 1.00 80.38 134 LYS A O 1
ATOM 1115 N N . LEU A 1 135 ? 6.674 25.224 -4.921 1.00 76.50 135 LEU A N 1
ATOM 1116 C CA . LEU A 1 135 ? 5.304 24.750 -5.126 1.00 76.50 135 LEU A CA 1
ATOM 1117 C C . LEU A 1 135 ? 4.409 25.140 -3.944 1.00 76.50 135 LEU A C 1
ATOM 1119 O O . LEU A 1 135 ? 3.369 25.769 -4.140 1.00 76.50 135 LEU A O 1
ATOM 1123 N N . LEU A 1 136 ? 4.843 24.842 -2.719 1.00 79.12 136 LEU A N 1
ATOM 1124 C CA . LEU A 1 136 ? 4.087 25.167 -1.510 1.00 79.12 136 LEU A CA 1
ATOM 1125 C C . LEU A 1 136 ? 3.934 26.677 -1.300 1.00 79.12 136 LEU A C 1
ATOM 1127 O O . LEU A 1 136 ? 2.877 27.141 -0.883 1.00 79.12 136 LEU A O 1
ATOM 1131 N N . PHE A 1 137 ? 4.949 27.473 -1.637 1.00 82.00 137 PHE A N 1
ATOM 1132 C CA . PHE A 1 137 ? 4.857 28.934 -1.561 1.00 82.00 137 PHE A CA 1
ATOM 1133 C C . PHE A 1 137 ? 3.882 29.501 -2.594 1.00 82.00 137 PHE A C 1
ATOM 1135 O O . PHE A 1 137 ? 3.164 30.450 -2.287 1.00 82.00 137 PHE A O 1
ATOM 1142 N N . SER A 1 138 ? 3.817 28.900 -3.784 1.00 76.12 138 SER A N 1
ATOM 1143 C CA . SER A 1 138 ? 2.840 29.271 -4.813 1.00 76.12 138 SER A CA 1
ATOM 1144 C C . SER A 1 138 ? 1.416 28.927 -4.375 1.00 76.12 138 SER A C 1
ATOM 1146 O O . SER A 1 138 ? 0.505 29.729 -4.568 1.00 76.12 138 SER A O 1
ATOM 1148 N N . LEU A 1 139 ? 1.231 27.773 -3.722 1.00 72.62 139 LEU A N 1
ATOM 1149 C CA . LEU A 1 139 ? -0.039 27.394 -3.102 1.00 72.62 139 LEU A CA 1
ATOM 1150 C C . LEU A 1 139 ? -0.436 28.375 -1.988 1.00 72.62 139 LEU A C 1
ATOM 1152 O O . LEU A 1 139 ? -1.583 28.809 -1.941 1.00 72.62 139 LEU A O 1
ATOM 1156 N N . ALA A 1 140 ? 0.513 28.777 -1.136 1.00 74.00 140 ALA A N 1
ATOM 1157 C CA . ALA A 1 140 ? 0.295 29.779 -0.092 1.00 74.00 140 ALA A CA 1
ATOM 1158 C C . ALA A 1 140 ? -0.174 31.124 -0.670 1.00 74.00 140 ALA A C 1
ATOM 1160 O O . ALA A 1 140 ? -1.133 31.712 -0.173 1.00 74.00 140 ALA A O 1
ATOM 1161 N N . ASP A 1 141 ? 0.479 31.589 -1.739 1.00 72.75 141 ASP A N 1
ATOM 1162 C CA . ASP A 1 141 ? 0.124 32.835 -2.424 1.00 72.75 141 ASP A CA 1
ATOM 1163 C C . ASP A 1 141 ? -1.240 32.750 -3.131 1.00 72.75 141 ASP A C 1
ATOM 1165 O O . ASP A 1 141 ? -1.928 33.763 -3.253 1.00 72.75 141 ASP A O 1
ATOM 1169 N N . GLY A 1 142 ? -1.638 31.562 -3.599 1.00 69.12 142 GLY A N 1
ATOM 1170 C CA . GLY A 1 142 ? -2.967 31.306 -4.158 1.00 69.12 142 GLY A CA 1
ATOM 1171 C C . GLY A 1 142 ? -4.062 31.328 -3.092 1.00 69.12 142 GLY A C 1
ATOM 1172 O O . GLY A 1 142 ? -5.042 32.052 -3.237 1.00 69.12 142 GLY A O 1
ATOM 1173 N N . LEU A 1 143 ? -3.858 30.604 -1.987 1.00 67.31 143 LEU A N 1
ATOM 1174 C CA . LEU A 1 143 ? -4.815 30.523 -0.879 1.00 67.31 143 LEU A CA 1
ATOM 1175 C C . LEU A 1 143 ? -5.054 31.885 -0.213 1.00 67.31 143 LEU A C 1
ATOM 1177 O O . LEU A 1 143 ? -6.202 32.228 0.062 1.00 67.31 143 LEU A O 1
ATOM 1181 N N . ALA A 1 144 ? -4.000 32.681 -0.006 1.00 67.12 144 ALA A N 1
ATOM 1182 C CA . ALA A 1 144 ? -4.110 34.011 0.600 1.00 67.12 144 ALA A CA 1
ATOM 1183 C C . ALA A 1 144 ? -4.936 34.993 -0.252 1.00 67.12 144 ALA A C 1
ATOM 1185 O O . ALA A 1 144 ? -5.591 35.874 0.287 1.00 67.12 144 ALA A O 1
ATOM 1186 N N . LYS A 1 145 ? -4.940 34.836 -1.583 1.00 63.72 145 LYS A N 1
ATOM 1187 C CA . LYS A 1 145 ? -5.745 35.678 -2.484 1.00 63.72 145 LYS A CA 1
ATOM 1188 C C . LYS A 1 145 ? -7.224 35.303 -2.509 1.00 63.72 145 LYS A C 1
ATOM 1190 O O . LYS A 1 145 ? -8.038 36.125 -2.916 1.00 63.72 145 LYS A O 1
ATOM 1195 N N . GLU A 1 146 ? -7.559 34.064 -2.155 1.00 59.91 146 GLU A N 1
ATOM 1196 C CA . GLU A 1 146 ? -8.912 33.522 -2.307 1.00 59.91 146 GLU A CA 1
ATOM 1197 C C . GLU A 1 146 ? -9.714 33.531 -0.998 1.00 59.91 146 GLU A C 1
ATOM 1199 O O . GLU A 1 146 ? -10.941 33.591 -1.048 1.00 59.91 146 GLU A O 1
ATOM 1204 N N . TYR A 1 147 ? -9.048 33.509 0.166 1.00 54.03 147 TYR A N 1
ATOM 1205 C CA . TYR A 1 147 ? -9.719 33.313 1.457 1.00 54.03 147 TYR A CA 1
ATOM 1206 C C . TYR A 1 147 ? -9.876 34.540 2.365 1.00 54.03 147 TYR A C 1
ATOM 1208 O O . TYR A 1 147 ? -10.570 34.362 3.364 1.00 54.03 147 TYR A O 1
ATOM 1216 N N . ASP A 1 148 ? -9.311 35.715 2.030 1.00 50.97 148 ASP A N 1
ATOM 1217 C CA . ASP A 1 148 ? -9.438 37.018 2.742 1.00 50.97 148 ASP A CA 1
ATOM 1218 C C . ASP A 1 148 ? -9.906 36.849 4.207 1.00 50.97 148 ASP A C 1
ATOM 1220 O O . ASP A 1 148 ? -11.062 37.128 4.559 1.00 50.97 148 ASP A O 1
ATOM 1224 N N . LEU A 1 149 ? -9.073 36.194 5.036 1.00 49.91 149 LEU A N 1
ATOM 1225 C CA . LEU A 1 149 ? -9.520 35.735 6.350 1.00 49.91 149 LEU A CA 1
ATOM 1226 C C . LEU A 1 149 ? -9.684 36.964 7.268 1.00 49.91 149 LEU A C 1
ATOM 1228 O O . LEU A 1 149 ? -8.836 37.856 7.327 1.00 49.91 149 LEU A O 1
ATOM 1232 N N . PRO A 1 150 ? -10.788 37.058 8.029 1.00 43.03 150 PRO A N 1
ATOM 1233 C CA . PRO A 1 150 ? -11.100 38.276 8.760 1.00 43.03 150 PRO A CA 1
ATOM 1234 C C . PRO A 1 150 ? -10.132 38.487 9.935 1.00 43.03 150 PRO A C 1
ATOM 1236 O O . PRO A 1 150 ? -10.221 37.814 10.963 1.00 43.03 150 PRO A O 1
ATOM 1239 N N . GLY A 1 151 ? -9.246 39.481 9.806 1.00 53.94 151 GLY A N 1
ATOM 1240 C CA . GLY A 1 151 ? -8.486 40.073 10.917 1.00 53.94 151 GLY A CA 1
ATOM 1241 C C . GLY A 1 151 ? -6.971 40.190 10.724 1.00 53.94 151 GLY A C 1
ATOM 1242 O O . GLY A 1 151 ? -6.317 40.822 11.554 1.00 53.94 151 GLY A O 1
ATOM 1243 N N . TRP A 1 152 ? -6.406 39.615 9.662 1.00 54.88 152 TRP A N 1
ATOM 1244 C CA . TRP A 1 152 ? -4.973 39.632 9.362 1.00 54.88 152 TRP A CA 1
ATOM 1245 C C . TRP A 1 152 ? -4.837 40.092 7.904 1.00 54.88 152 TRP A C 1
ATOM 1247 O O . TRP A 1 152 ? -5.509 39.571 7.035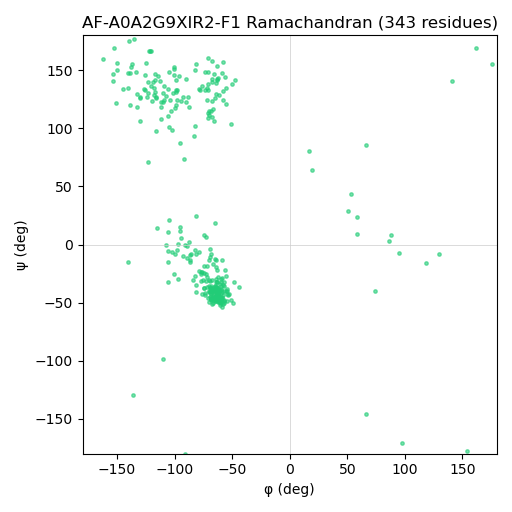 1.00 54.88 152 TRP A O 1
ATOM 1257 N N . GLY A 1 153 ? -4.045 41.127 7.603 1.00 64.19 153 GLY A N 1
ATOM 1258 C CA . GLY A 1 153 ? -3.901 41.549 6.199 1.00 64.19 153 GLY A CA 1
ATOM 1259 C C . GLY A 1 153 ? -3.212 40.463 5.360 1.00 64.19 153 GLY A C 1
ATOM 1260 O O . GLY A 1 153 ? -2.287 39.827 5.869 1.00 64.19 153 GLY A O 1
ATOM 1261 N N . ASP A 1 154 ? -3.569 40.323 4.077 1.00 63.72 154 ASP A N 1
ATOM 1262 C CA . ASP A 1 154 ? -3.121 39.262 3.145 1.00 63.72 154 ASP A CA 1
ATOM 1263 C C . ASP A 1 154 ? -1.617 38.953 3.206 1.00 63.72 154 ASP A C 1
ATOM 1265 O O . ASP A 1 154 ? -1.166 37.813 3.085 1.00 63.72 154 ASP A O 1
ATOM 1269 N N . ARG A 1 155 ? -0.797 39.990 3.411 1.00 65.81 155 ARG A N 1
ATOM 1270 C CA . ARG A 1 155 ? 0.665 39.869 3.508 1.00 65.81 155 ARG A CA 1
ATOM 1271 C C . ARG A 1 155 ? 1.127 39.070 4.721 1.00 65.81 155 ARG A C 1
ATOM 1273 O O . ARG A 1 155 ? 2.098 38.326 4.618 1.00 65.81 155 ARG A O 1
ATOM 1280 N N . MET A 1 156 ? 0.470 39.253 5.861 1.00 71.12 156 MET A N 1
ATOM 1281 C CA . MET A 1 156 ? 0.818 38.568 7.101 1.00 71.12 156 MET A CA 1
ATOM 1282 C C . MET A 1 156 ? 0.376 37.102 7.049 1.00 71.12 156 MET A C 1
ATOM 1284 O O . MET A 1 156 ? 1.124 36.227 7.482 1.00 71.12 156 MET A O 1
ATOM 1288 N N . GLU A 1 157 ? -0.779 36.825 6.442 1.00 69.25 157 GLU A N 1
ATOM 1289 C CA . GLU A 1 157 ? -1.282 35.464 6.221 1.00 69.25 157 GLU A CA 1
ATOM 1290 C C . GLU A 1 157 ? -0.378 34.675 5.279 1.00 69.25 157 GLU A C 1
ATOM 1292 O O . GLU A 1 157 ? 0.071 33.579 5.620 1.00 69.25 157 GLU A O 1
ATOM 1297 N N . ALA A 1 158 ? -0.014 35.271 4.140 1.00 71.25 158 ALA A N 1
ATOM 1298 C CA . ALA A 1 158 ? 0.921 34.665 3.202 1.00 71.25 158 ALA A CA 1
ATOM 1299 C C . ALA A 1 158 ? 2.289 34.402 3.853 1.00 71.25 158 ALA A C 1
ATOM 1301 O O . ALA A 1 158 ? 2.909 33.370 3.600 1.00 71.25 158 ALA A O 1
ATOM 1302 N N . GLN A 1 159 ? 2.770 35.301 4.719 1.00 78.44 159 GLN A N 1
ATOM 1303 C CA . GLN A 1 159 ? 4.052 35.128 5.404 1.00 78.44 1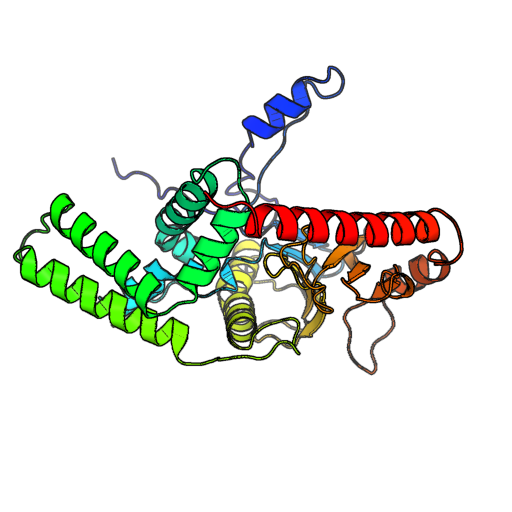59 GLN A CA 1
ATOM 1304 C C . GLN A 1 159 ? 4.013 34.011 6.455 1.00 78.44 159 GLN A C 1
ATOM 1306 O O . GLN A 1 159 ? 4.958 33.225 6.531 1.00 78.44 159 GLN A O 1
ATOM 1311 N N . LEU A 1 160 ? 2.929 33.901 7.228 1.00 78.88 160 LEU A N 1
ATOM 1312 C CA . LEU A 1 160 ? 2.732 32.801 8.176 1.00 78.88 160 LEU A CA 1
ATOM 1313 C C . LEU A 1 160 ? 2.584 31.455 7.469 1.00 78.88 160 LEU A C 1
ATOM 1315 O O . LEU A 1 160 ? 3.225 30.486 7.872 1.00 78.88 160 LEU A O 1
ATOM 1319 N N . ALA A 1 161 ? 1.799 31.401 6.392 1.00 77.94 161 ALA A N 1
ATOM 1320 C CA . ALA A 1 161 ? 1.655 30.200 5.581 1.00 77.94 161 ALA A CA 1
ATOM 1321 C C . ALA A 1 161 ? 3.008 29.777 4.993 1.00 77.94 161 ALA A C 1
ATOM 1323 O O . ALA A 1 161 ? 3.411 28.629 5.154 1.00 77.94 161 ALA A O 1
ATOM 1324 N N . LYS A 1 162 ? 3.768 30.706 4.396 1.00 81.75 162 LYS A N 1
ATOM 1325 C CA . LYS A 1 162 ? 5.124 30.434 3.885 1.00 81.75 162 LYS A CA 1
ATOM 1326 C C . LYS A 1 162 ? 6.079 29.962 4.977 1.00 81.75 162 LYS A C 1
ATOM 1328 O O . LYS A 1 162 ? 6.873 29.059 4.728 1.00 81.75 162 LYS A O 1
ATOM 1333 N N . TRP A 1 163 ? 6.006 30.533 6.179 1.00 86.38 163 TRP A N 1
ATOM 1334 C CA . TRP A 1 163 ? 6.793 30.054 7.314 1.00 86.38 163 TRP A CA 1
ATOM 1335 C C . TRP A 1 163 ? 6.420 28.614 7.690 1.00 86.38 163 TRP A C 1
ATOM 1337 O O . TRP A 1 163 ? 7.308 27.768 7.785 1.00 86.38 163 TRP A O 1
ATOM 1347 N N . ALA A 1 164 ? 5.125 28.314 7.823 1.00 82.56 164 ALA A N 1
ATOM 1348 C CA . ALA A 1 164 ? 4.641 26.975 8.155 1.00 82.56 164 ALA A CA 1
ATOM 1349 C C . ALA A 1 164 ? 5.015 25.948 7.074 1.00 82.56 164 ALA A C 1
ATOM 1351 O O . ALA A 1 164 ? 5.514 24.874 7.397 1.00 82.56 164 ALA A O 1
ATOM 1352 N N . PHE A 1 165 ? 4.856 26.294 5.792 1.00 83.06 165 PHE A N 1
ATOM 1353 C CA . PHE A 1 165 ? 5.296 25.464 4.671 1.00 83.06 165 PHE A CA 1
ATOM 1354 C C . PHE A 1 165 ? 6.811 25.257 4.671 1.00 83.06 165 PHE A C 1
ATOM 1356 O O . PHE A 1 165 ? 7.258 24.135 4.469 1.00 83.06 165 PHE A O 1
ATOM 1363 N N . GLY A 1 166 ? 7.605 26.297 4.941 1.00 82.69 166 GLY A N 1
ATOM 1364 C CA . GLY A 1 166 ? 9.058 26.173 5.063 1.00 82.69 166 GLY A CA 1
ATOM 1365 C C . GLY A 1 166 ? 9.461 25.196 6.169 1.00 82.69 166 GLY A C 1
ATOM 1366 O O . GLY A 1 166 ? 10.238 24.282 5.921 1.00 82.69 166 GLY A O 1
ATOM 1367 N N . ALA A 1 167 ? 8.863 25.330 7.354 1.00 81.81 167 ALA A N 1
ATOM 1368 C CA . ALA A 1 167 ? 9.106 24.422 8.472 1.00 81.81 167 ALA A CA 1
ATOM 1369 C C . ALA A 1 167 ? 8.628 22.984 8.187 1.00 81.81 167 ALA A C 1
ATOM 1371 O O . ALA A 1 167 ? 9.277 22.027 8.607 1.00 81.81 167 ALA A O 1
ATOM 1372 N N . ALA A 1 168 ? 7.519 22.814 7.459 1.00 80.38 168 ALA A N 1
ATOM 1373 C CA . ALA A 1 168 ? 7.052 21.501 7.023 1.00 80.38 168 ALA A CA 1
ATOM 1374 C C . ALA A 1 168 ? 8.050 20.851 6.053 1.00 80.38 168 ALA A C 1
ATOM 1376 O O . ALA A 1 168 ? 8.430 19.707 6.273 1.00 80.38 168 ALA A O 1
ATOM 1377 N N . VAL A 1 169 ? 8.539 21.589 5.047 1.00 77.00 169 VAL A N 1
ATOM 1378 C CA . VAL A 1 169 ? 9.606 21.135 4.133 1.00 77.00 169 VAL A CA 1
ATOM 1379 C C . VAL A 1 169 ? 10.838 20.695 4.917 1.00 77.00 169 VAL A C 1
ATOM 1381 O O . VAL A 1 169 ? 11.322 19.588 4.716 1.00 77.00 169 VAL A O 1
ATOM 1384 N N . ASP A 1 170 ? 11.310 21.496 5.869 1.00 75.25 170 ASP A N 1
ATOM 1385 C CA . ASP A 1 170 ? 12.484 21.129 6.666 1.00 75.25 170 ASP A CA 1
ATOM 1386 C C . ASP A 1 170 ? 12.241 19.855 7.502 1.00 75.25 170 ASP A C 1
ATOM 1388 O O . ASP A 1 170 ? 13.148 19.041 7.673 1.00 75.25 170 ASP A O 1
ATOM 1392 N N . LYS A 1 171 ? 11.001 19.622 7.957 1.00 72.62 171 LYS A N 1
ATOM 1393 C CA . LYS A 1 171 ? 10.593 18.381 8.637 1.00 72.62 171 LYS A CA 1
ATOM 1394 C C . LYS A 1 171 ? 10.542 17.167 7.696 1.00 72.62 171 LYS A C 1
ATOM 1396 O O . LYS A 1 171 ? 10.789 16.060 8.160 1.00 72.62 171 LYS A O 1
ATOM 1401 N N . PHE A 1 172 ? 10.244 17.360 6.409 1.00 68.88 172 PHE A N 1
ATOM 1402 C CA . PHE A 1 172 ? 10.252 16.296 5.393 1.00 68.88 172 PHE A CA 1
ATOM 1403 C C . PHE A 1 172 ? 11.657 15.914 4.929 1.00 68.88 172 PHE A C 1
ATOM 1405 O O . PHE A 1 172 ? 11.894 14.765 4.590 1.00 68.88 172 PHE A O 1
ATOM 1412 N N . TYR A 1 173 ? 12.584 16.870 4.916 1.00 65.38 173 TYR A N 1
ATOM 1413 C CA . TYR A 1 173 ? 13.930 16.684 4.366 1.00 65.38 173 TYR A CA 1
ATOM 1414 C C . TYR A 1 173 ? 15.018 16.482 5.424 1.00 65.38 173 TYR A C 1
ATOM 1416 O O . TYR A 1 173 ? 16.172 16.214 5.090 1.00 65.38 173 TYR A O 1
ATOM 1424 N N . GLY A 1 174 ? 14.670 16.618 6.703 1.00 48.94 174 GLY A N 1
ATOM 1425 C CA . GLY A 1 174 ? 15.609 16.639 7.819 1.00 48.94 174 GLY A CA 1
ATOM 1426 C C . GLY A 1 174 ? 16.269 15.312 8.196 1.00 48.94 174 GLY A C 1
ATOM 1427 O O . GLY A 1 174 ? 16.969 15.309 9.209 1.00 48.94 174 GLY A O 1
ATOM 1428 N N . THR A 1 175 ? 16.097 14.206 7.453 1.00 44.50 175 THR A N 1
ATOM 1429 C CA . THR A 1 175 ? 16.613 12.912 7.942 1.00 44.50 175 THR A CA 1
ATOM 1430 C C . THR A 1 175 ? 17.263 11.930 6.982 1.00 44.50 175 THR A C 1
ATOM 1432 O O . THR A 1 175 ? 17.967 11.076 7.504 1.00 44.50 175 THR A O 1
ATOM 1435 N N . GLU A 1 176 ? 17.168 12.008 5.655 1.00 35.22 176 GLU A N 1
ATOM 1436 C CA . GLU A 1 176 ? 17.798 10.959 4.835 1.00 35.22 176 GLU A CA 1
ATOM 1437 C C . GLU A 1 176 ? 18.246 11.422 3.455 1.00 35.22 176 GLU A C 1
ATOM 1439 O O . GLU A 1 176 ? 17.453 11.821 2.608 1.00 35.22 176 GLU A O 1
ATOM 1444 N N . ARG A 1 177 ? 19.545 11.274 3.185 1.00 37.44 177 ARG A N 1
ATOM 1445 C CA . ARG A 1 177 ? 20.076 11.257 1.824 1.00 37.44 177 ARG A CA 1
ATOM 1446 C C . ARG A 1 177 ? 20.767 9.920 1.586 1.00 37.44 177 ARG A C 1
ATOM 1448 O O . ARG A 1 177 ? 21.705 9.559 2.293 1.00 37.44 177 ARG A O 1
ATOM 1455 N N . THR A 1 178 ? 20.295 9.235 0.544 1.00 39.88 178 THR A N 1
ATOM 1456 C CA . THR A 1 178 ? 20.967 8.160 -0.204 1.00 39.88 178 THR A CA 1
ATOM 1457 C C . THR A 1 178 ? 21.243 6.852 0.537 1.00 39.88 178 THR A C 1
ATOM 1459 O O . THR A 1 178 ? 22.369 6.610 0.963 1.00 39.88 178 THR A O 1
ATOM 1462 N N . LYS A 1 179 ? 20.260 5.940 0.573 1.00 43.91 179 LYS A N 1
ATOM 1463 C CA . LYS A 1 179 ? 20.530 4.496 0.694 1.00 43.91 179 LYS A CA 1
ATOM 1464 C C . LYS A 1 179 ? 19.607 3.694 -0.221 1.00 43.91 179 LYS A C 1
ATOM 1466 O O . LYS A 1 179 ? 18.391 3.736 -0.090 1.00 43.91 179 LYS A O 1
ATOM 1471 N N . VAL A 1 180 ? 20.218 2.948 -1.136 1.00 50.81 180 VAL A N 1
ATOM 1472 C CA . VAL A 1 180 ? 19.553 2.061 -2.111 1.00 50.81 180 VAL A CA 1
ATOM 1473 C C . VAL A 1 180 ? 19.487 0.616 -1.579 1.00 50.81 180 VAL A C 1
ATOM 1475 O O . VAL A 1 180 ? 19.079 -0.299 -2.277 1.00 50.81 180 VAL A O 1
ATOM 1478 N N . GLU A 1 181 ? 19.898 0.390 -0.327 1.00 55.16 181 GLU A N 1
ATOM 1479 C CA . GLU A 1 181 ? 20.141 -0.951 0.227 1.00 55.16 181 GLU A CA 1
ATOM 1480 C C . GLU A 1 181 ? 18.973 -1.517 1.051 1.00 55.16 181 GLU A C 1
ATOM 1482 O O . GLU A 1 181 ? 19.043 -2.662 1.492 1.00 55.16 181 GLU A O 1
ATOM 1487 N N . ARG A 1 182 ? 17.902 -0.743 1.283 1.00 66.94 182 ARG A N 1
ATOM 1488 C CA . ARG A 1 182 ? 16.760 -1.163 2.112 1.00 66.94 182 ARG A CA 1
ATOM 1489 C C . ARG A 1 182 ? 15.429 -1.087 1.353 1.00 66.94 182 ARG A C 1
ATOM 1491 O O . ARG A 1 182 ? 15.219 -0.122 0.612 1.00 66.94 182 ARG A O 1
ATOM 1498 N N . PRO A 1 183 ? 14.517 -2.067 1.534 1.00 69.94 183 PRO A N 1
ATOM 1499 C CA . PRO A 1 183 ? 13.191 -2.045 0.908 1.00 69.94 183 PRO A CA 1
ATOM 1500 C C . PRO A 1 183 ? 12.337 -0.836 1.312 1.00 69.94 183 PRO A C 1
ATOM 1502 O O . PRO A 1 183 ? 11.593 -0.309 0.489 1.00 69.94 183 PRO A O 1
ATOM 1505 N N . LEU A 1 184 ? 12.480 -0.366 2.553 1.00 75.31 184 LEU A N 1
ATOM 1506 C CA . LEU A 1 184 ? 11.910 0.889 3.041 1.00 75.31 184 LEU A CA 1
ATOM 1507 C C . LEU A 1 184 ? 13.032 1.892 3.341 1.00 75.31 184 LEU A C 1
ATOM 1509 O O . LEU A 1 184 ? 14.079 1.508 3.864 1.00 75.31 184 LEU A O 1
ATOM 1513 N N . SER A 1 185 ? 12.813 3.170 3.019 1.00 73.94 185 SER A N 1
ATOM 1514 C CA . SER A 1 185 ? 13.622 4.266 3.576 1.00 73.94 185 SER A CA 1
ATOM 1515 C C . SER A 1 185 ? 13.357 4.395 5.081 1.00 73.94 185 SER A C 1
ATOM 1517 O O . SER A 1 185 ? 12.303 3.957 5.544 1.00 73.94 185 SER A O 1
ATOM 1519 N N . GLU A 1 186 ? 14.263 4.990 5.867 1.00 76.88 186 GLU A N 1
ATOM 1520 C CA . GLU A 1 186 ? 14.004 5.217 7.298 1.00 76.88 186 GLU A CA 1
ATOM 1521 C C . GLU A 1 186 ? 12.765 6.106 7.499 1.00 76.88 186 GLU A C 1
ATOM 1523 O O . GLU A 1 186 ? 12.036 5.924 8.471 1.00 76.88 186 GLU A O 1
ATOM 1528 N N . ASP A 1 187 ? 12.480 7.045 6.594 1.00 74.19 187 ASP A N 1
ATOM 1529 C CA . ASP A 1 187 ? 11.267 7.865 6.672 1.00 74.19 187 ASP A CA 1
ATOM 1530 C C . ASP A 1 187 ? 9.987 7.067 6.380 1.00 74.19 187 ASP A C 1
ATOM 1532 O O . ASP A 1 187 ? 8.999 7.224 7.105 1.00 74.19 187 ASP A O 1
ATOM 1536 N N . ALA A 1 188 ? 10.009 6.154 5.402 1.00 80.88 188 ALA A N 1
ATOM 1537 C CA . ALA A 1 188 ? 8.894 5.235 5.171 1.00 80.88 188 ALA A CA 1
ATOM 1538 C C . ALA A 1 188 ? 8.744 4.243 6.334 1.00 80.88 188 ALA A C 1
ATOM 1540 O O . ALA A 1 188 ? 7.637 3.964 6.779 1.00 80.88 188 ALA A O 1
ATOM 1541 N N . GLU A 1 189 ? 9.844 3.746 6.896 1.00 87.12 189 GLU A N 1
ATOM 1542 C CA . GLU A 1 189 ? 9.813 2.888 8.077 1.00 87.12 189 GLU A CA 1
ATOM 1543 C C . GLU A 1 189 ? 9.179 3.629 9.266 1.00 87.12 189 GLU A C 1
ATOM 1545 O O . GLU A 1 189 ? 8.191 3.159 9.830 1.00 87.12 189 GLU A O 1
ATOM 1550 N N . LYS A 1 190 ? 9.650 4.837 9.606 1.00 88.56 190 LYS A N 1
ATOM 1551 C CA . LYS A 1 190 ? 9.054 5.672 10.669 1.00 88.56 190 LYS A CA 1
ATOM 1552 C C . LYS A 1 190 ? 7.564 5.912 10.438 1.00 88.56 190 LYS A C 1
ATOM 1554 O O . LYS A 1 190 ? 6.786 5.848 11.391 1.00 88.56 190 LYS A O 1
ATOM 1559 N N . GLY A 1 191 ? 7.168 6.199 9.201 1.00 89.25 191 GLY A N 1
ATOM 1560 C CA . GLY A 1 191 ? 5.771 6.411 8.848 1.00 89.25 191 GLY A CA 1
ATOM 1561 C C . GLY A 1 191 ? 4.924 5.149 8.989 1.00 89.25 191 GLY A C 1
ATOM 1562 O O . GLY A 1 191 ? 3.825 5.221 9.536 1.00 89.25 191 GLY A O 1
ATOM 1563 N N . LEU A 1 192 ? 5.457 3.980 8.621 1.00 93.00 192 LEU A N 1
ATOM 1564 C CA . LEU A 1 192 ? 4.808 2.686 8.840 1.00 93.00 192 LEU A CA 1
ATOM 1565 C C . LEU A 1 192 ? 4.609 2.447 10.339 1.00 93.00 192 LEU A C 1
ATOM 1567 O O . LEU A 1 192 ? 3.494 2.174 10.775 1.00 93.00 192 LEU A O 1
ATOM 1571 N N . TRP A 1 193 ? 5.651 2.646 11.150 1.00 94.69 193 TRP A N 1
ATOM 1572 C CA . TRP A 1 193 ? 5.553 2.549 12.607 1.00 94.69 193 TRP A CA 1
ATOM 1573 C C . TRP A 1 193 ? 4.515 3.516 13.187 1.00 94.69 193 TRP A C 1
ATOM 1575 O O . TRP A 1 193 ? 3.738 3.126 14.061 1.00 94.69 193 TRP A O 1
ATOM 1585 N N . ALA A 1 194 ? 4.476 4.769 12.731 1.00 92.69 194 ALA A N 1
ATOM 1586 C CA . ALA A 1 194 ? 3.497 5.749 13.197 1.00 92.69 194 ALA A CA 1
ATOM 1587 C C . ALA A 1 194 ? 2.063 5.342 12.824 1.00 92.69 194 ALA A C 1
ATOM 1589 O O . ALA A 1 194 ? 1.167 5.385 13.669 1.00 92.69 194 ALA A O 1
ATOM 1590 N N . TYR A 1 195 ? 1.863 4.887 11.586 1.00 94.38 195 TYR A N 1
ATOM 1591 C CA . TYR A 1 195 ? 0.569 4.459 11.070 1.00 94.38 195 TYR A CA 1
ATOM 1592 C C . TYR A 1 195 ? 0.023 3.232 11.810 1.00 94.38 195 TYR A C 1
ATOM 1594 O O . TYR A 1 195 ? -1.121 3.234 12.274 1.00 94.38 195 TYR A O 1
ATOM 1602 N N . MET A 1 196 ? 0.865 2.209 11.975 1.00 96.50 196 MET A N 1
ATOM 1603 C CA . MET A 1 196 ? 0.507 0.954 12.635 1.00 96.50 196 MET A CA 1
ATOM 1604 C C . MET A 1 196 ? 0.170 1.167 14.113 1.00 96.50 196 MET A C 1
ATOM 1606 O O . MET A 1 196 ? -0.832 0.636 14.592 1.00 96.50 196 MET A O 1
ATOM 1610 N N . ASN A 1 197 ? 0.970 1.960 14.835 1.00 95.62 197 ASN A N 1
ATOM 1611 C CA . ASN A 1 197 ? 0.802 2.175 16.279 1.00 95.62 197 ASN A CA 1
ATOM 1612 C C . ASN A 1 197 ? -0.307 3.169 16.644 1.00 95.62 197 ASN A C 1
ATOM 1614 O O . ASN A 1 197 ? -0.785 3.157 17.782 1.00 95.62 197 ASN A O 1
ATOM 1618 N N . GLY A 1 198 ? -0.672 4.054 15.718 1.00 94.31 198 GLY A N 1
ATOM 1619 C CA . GLY A 1 198 ? -1.690 5.075 15.927 1.00 94.31 198 GLY A CA 1
ATOM 1620 C C . GLY A 1 198 ? -2.948 4.778 15.112 1.00 94.31 198 GLY A C 1
ATOM 1621 O O . GLY A 1 198 ? -3.751 3.953 15.550 1.00 94.31 198 GLY A O 1
ATOM 1622 N N . PRO A 1 199 ? -3.132 5.411 13.938 1.00 94.50 199 PRO A N 1
ATOM 1623 C CA . PRO A 1 199 ? -4.407 5.419 13.218 1.00 94.50 199 PRO A CA 1
ATOM 1624 C C . PRO A 1 199 ? -5.002 4.043 12.939 1.00 94.50 199 PRO A C 1
ATOM 1626 O O . PRO A 1 199 ? -6.204 3.854 13.137 1.00 94.50 199 PRO A O 1
ATOM 1629 N N . LEU A 1 200 ? -4.183 3.078 12.504 1.00 95.62 200 LEU A N 1
ATOM 1630 C CA . LEU A 1 200 ? -4.687 1.741 12.204 1.00 95.62 200 LEU A CA 1
ATOM 1631 C C . LEU A 1 200 ? -5.134 1.018 13.475 1.00 95.62 200 LEU A C 1
ATOM 1633 O O . LEU A 1 200 ? -6.235 0.469 13.527 1.00 95.62 200 LEU A O 1
ATOM 1637 N N . ARG A 1 201 ? -4.303 1.056 14.520 1.00 95.31 201 ARG A N 1
ATOM 1638 C CA . ARG A 1 201 ? -4.628 0.472 15.822 1.00 95.31 201 ARG A CA 1
ATOM 1639 C C . ARG A 1 201 ? -5.925 1.057 16.380 1.00 95.31 201 ARG A C 1
ATOM 1641 O O . ARG A 1 201 ? -6.788 0.297 16.812 1.00 95.31 201 ARG A O 1
ATOM 1648 N N . GLU A 1 202 ? -6.081 2.378 16.357 1.00 94.56 202 GLU A N 1
ATOM 1649 C CA . GLU A 1 202 ? -7.294 3.034 16.859 1.00 94.56 202 GLU A CA 1
ATOM 1650 C C . GLU A 1 202 ? -8.532 2.665 16.028 1.00 94.56 202 GLU A C 1
ATOM 1652 O O . GLU A 1 202 ? -9.605 2.437 16.594 1.00 94.56 202 GLU A O 1
ATOM 1657 N N . GLN A 1 203 ? -8.390 2.501 14.707 1.00 93.38 203 GLN A N 1
ATOM 1658 C CA . GLN A 1 203 ? -9.474 2.005 13.858 1.00 93.38 203 GLN A CA 1
ATOM 1659 C C . GLN A 1 203 ? -9.877 0.568 14.226 1.00 93.38 203 GLN A C 1
ATOM 1661 O O . GLN A 1 203 ? -11.065 0.312 14.426 1.00 93.38 203 GLN A O 1
ATOM 1666 N N . ILE A 1 204 ? -8.914 -0.350 14.390 1.00 93.56 204 ILE A N 1
ATOM 1667 C CA . ILE A 1 204 ? -9.185 -1.733 14.823 1.00 93.56 204 ILE A CA 1
ATOM 1668 C C . ILE A 1 204 ? -9.925 -1.730 16.164 1.00 93.56 204 ILE A C 1
ATOM 1670 O O . ILE A 1 204 ? -10.967 -2.370 16.309 1.00 93.56 204 ILE A O 1
ATOM 1674 N N . MET A 1 205 ? -9.401 -0.994 17.146 1.00 92.75 205 MET A N 1
ATOM 1675 C CA . MET A 1 205 ? -9.973 -0.933 18.489 1.00 92.75 205 MET A CA 1
ATOM 1676 C C . MET A 1 205 ? -11.383 -0.348 18.478 1.00 92.75 205 MET A C 1
ATOM 1678 O O . MET A 1 205 ? -12.260 -0.852 19.177 1.00 92.75 205 MET A O 1
ATOM 1682 N N . THR A 1 206 ? -11.631 0.676 17.669 1.00 91.62 206 THR A N 1
ATOM 1683 C CA . THR A 1 206 ? -12.956 1.289 17.552 1.00 91.62 206 THR A CA 1
ATOM 1684 C C . THR A 1 206 ? -13.953 0.329 16.904 1.00 91.62 206 THR A C 1
ATOM 1686 O O . THR A 1 206 ? -15.018 0.066 17.468 1.00 91.62 206 THR A O 1
ATOM 1689 N N . GLU A 1 207 ? -13.608 -0.244 15.750 1.00 90.19 207 GLU A N 1
ATOM 1690 C CA . GLU A 1 207 ? -14.526 -1.083 14.973 1.00 90.19 207 GLU A CA 1
ATOM 1691 C C . GLU A 1 207 ? -14.775 -2.455 15.618 1.00 90.19 207 GLU A C 1
ATOM 1693 O O . GLU A 1 207 ? -15.889 -2.978 15.551 1.00 90.19 207 GLU A O 1
ATOM 1698 N N . LEU A 1 208 ? -13.786 -3.010 16.328 1.00 90.00 208 LEU A N 1
ATOM 1699 C CA . LEU A 1 208 ? -13.912 -4.275 17.063 1.00 90.00 208 LEU A CA 1
ATOM 1700 C C . LEU A 1 208 ? -14.259 -4.090 18.549 1.00 90.00 208 LEU A C 1
ATOM 1702 O O . LEU A 1 208 ? -14.151 -5.037 19.335 1.00 90.00 208 LEU A O 1
ATOM 1706 N N . LYS A 1 209 ? -14.714 -2.895 18.957 1.00 90.19 209 LYS A N 1
ATOM 1707 C CA . LYS A 1 209 ? -15.181 -2.590 20.328 1.00 90.19 209 LYS A CA 1
ATOM 1708 C C . LYS A 1 209 ? -14.157 -2.956 21.412 1.00 90.19 209 LYS A C 1
ATOM 1710 O O . LYS A 1 209 ? -14.496 -3.544 22.437 1.00 90.19 209 LYS A O 1
ATOM 1715 N N . GLY A 1 210 ? -12.898 -2.630 21.156 1.00 89.00 210 GLY A N 1
ATOM 1716 C CA . GLY A 1 210 ? -11.758 -2.858 22.038 1.00 89.00 210 GLY A CA 1
ATOM 1717 C C . GLY A 1 210 ? -11.107 -4.236 21.908 1.00 89.00 210 GLY A C 1
ATOM 1718 O O . GLY A 1 210 ? -10.173 -4.525 22.651 1.00 89.00 210 GLY A O 1
ATOM 1719 N N . ASN A 1 211 ? -11.566 -5.089 20.987 1.00 89.19 211 ASN A N 1
ATOM 1720 C CA . ASN A 1 211 ? -11.018 -6.433 20.805 1.00 89.19 211 ASN A CA 1
ATOM 1721 C C . ASN A 1 211 ? -9.952 -6.455 19.703 1.00 89.19 211 ASN A C 1
ATOM 1723 O O . ASN A 1 211 ? -10.257 -6.734 18.545 1.00 89.19 211 ASN A O 1
ATOM 1727 N N . MET A 1 212 ? -8.698 -6.185 20.071 1.00 93.19 212 MET A N 1
ATOM 1728 C CA . MET A 1 212 ? -7.555 -6.346 19.166 1.00 93.19 212 MET A CA 1
ATOM 1729 C C . MET A 1 212 ? -7.374 -7.831 18.780 1.00 93.19 212 MET A C 1
ATOM 1731 O O . MET A 1 212 ? -7.345 -8.680 19.680 1.00 93.19 212 MET A O 1
ATOM 1735 N N . PRO A 1 213 ? -7.247 -8.170 17.481 1.00 93.56 213 PRO A N 1
ATOM 1736 C CA . PRO A 1 213 ? -6.904 -9.518 17.040 1.00 93.56 213 PRO A CA 1
ATOM 1737 C C . PRO A 1 213 ? -5.559 -9.968 17.624 1.00 93.56 213 PRO A C 1
ATOM 1739 O O . PRO A 1 213 ? -4.666 -9.155 17.856 1.00 93.56 213 PRO A O 1
ATOM 1742 N N . ALA A 1 214 ? -5.428 -11.266 17.890 1.00 93.00 214 ALA A N 1
ATOM 1743 C CA . ALA A 1 214 ? -4.206 -11.827 18.463 1.00 93.00 214 ALA A CA 1
ATOM 1744 C C . ALA A 1 214 ? -3.083 -11.927 17.424 1.00 93.00 214 ALA A C 1
ATOM 1746 O O . ALA A 1 214 ? -1.918 -11.821 17.784 1.00 93.00 214 ALA A O 1
ATOM 1747 N N . ASP A 1 215 ? -3.463 -12.121 16.164 1.00 93.69 215 ASP A N 1
ATOM 1748 C CA . ASP A 1 215 ? -2.578 -12.320 15.025 1.00 93.69 215 ASP A CA 1
ATOM 1749 C C . ASP A 1 215 ? -3.058 -11.397 13.897 1.00 93.69 215 ASP A C 1
ATOM 1751 O O . ASP A 1 215 ? -4.221 -11.448 13.473 1.00 93.69 215 ASP A O 1
ATOM 1755 N N . VAL A 1 216 ? -2.187 -10.474 13.497 1.00 96.44 216 VAL A N 1
ATOM 1756 C CA . VAL A 1 216 ? -2.480 -9.444 12.502 1.00 96.44 216 VAL A CA 1
ATOM 1757 C C . VAL A 1 216 ? -1.467 -9.566 11.378 1.00 96.44 216 VAL A C 1
ATOM 1759 O O . VAL A 1 216 ? -0.261 -9.574 11.602 1.00 96.44 216 VAL A O 1
ATOM 1762 N N . THR A 1 217 ? -1.978 -9.597 10.155 1.00 97.62 217 THR A N 1
ATOM 1763 C CA . THR A 1 217 ? -1.194 -9.420 8.939 1.00 97.62 217 THR A CA 1
ATOM 1764 C C . THR A 1 217 ? -1.555 -8.084 8.303 1.00 97.62 217 THR A C 1
ATOM 1766 O O . THR A 1 217 ? -2.733 -7.786 8.095 1.00 97.62 217 THR A O 1
ATOM 1769 N N . PHE A 1 218 ? -0.550 -7.286 7.963 1.00 98.12 218 PHE A N 1
ATOM 1770 C CA . PHE A 1 218 ? -0.700 -6.027 7.249 1.00 98.12 218 PHE A CA 1
ATOM 1771 C C . PHE A 1 218 ? -0.108 -6.137 5.845 1.00 98.12 218 PHE A C 1
ATOM 1773 O O . PHE A 1 218 ? 1.087 -6.366 5.671 1.00 98.12 218 PHE A O 1
ATOM 1780 N N . VAL A 1 219 ? -0.953 -5.963 4.835 1.00 98.12 219 VAL A N 1
ATOM 1781 C CA . VAL A 1 219 ? -0.585 -6.001 3.421 1.00 98.12 219 VAL A CA 1
ATOM 1782 C C . VAL A 1 219 ? -0.695 -4.595 2.850 1.00 98.12 219 VAL A C 1
ATOM 1784 O O . VAL A 1 219 ? -1.769 -3.990 2.876 1.00 98.12 219 VAL A O 1
ATOM 1787 N N . PHE A 1 220 ? 0.399 -4.076 2.301 1.00 95.81 220 PHE A N 1
ATOM 1788 C CA . PHE A 1 220 ? 0.413 -2.763 1.663 1.00 95.81 220 PHE A CA 1
ATOM 1789 C C . PHE A 1 220 ? 1.232 -2.721 0.374 1.00 95.81 220 PHE A C 1
ATOM 1791 O O . PHE A 1 220 ? 1.839 -3.713 -0.015 1.00 95.81 220 PHE A O 1
ATOM 1798 N N . GLY A 1 221 ? 1.211 -1.587 -0.325 1.00 89.19 221 GLY A N 1
ATOM 1799 C CA . GLY A 1 221 ? 1.981 -1.374 -1.549 1.00 89.19 221 GLY A CA 1
ATOM 1800 C C . GLY A 1 221 ? 2.654 -0.005 -1.558 1.00 89.19 221 GLY A C 1
ATOM 1801 O O . GLY A 1 221 ? 3.316 0.377 -0.595 1.00 89.19 221 GLY A O 1
ATOM 1802 N N . HIS A 1 222 ? 2.467 0.732 -2.654 1.00 84.12 222 HIS A N 1
ATOM 1803 C CA . HIS A 1 222 ? 2.942 2.104 -2.876 1.00 84.12 222 HIS A CA 1
ATOM 1804 C C . HIS A 1 222 ? 4.446 2.268 -3.136 1.00 84.12 222 HIS A C 1
ATOM 1806 O O . HIS A 1 222 ? 4.824 3.014 -4.025 1.00 84.12 222 HIS A O 1
ATOM 1812 N N . THR A 1 223 ? 5.309 1.539 -2.429 1.00 81.25 223 THR A N 1
ATOM 1813 C CA . THR A 1 223 ? 6.769 1.772 -2.474 1.00 81.25 223 THR A CA 1
ATOM 1814 C C . THR A 1 223 ? 7.487 1.143 -3.669 1.00 81.25 223 THR A C 1
ATOM 1816 O O . THR A 1 223 ? 8.691 1.327 -3.826 1.00 81.25 223 THR A O 1
ATOM 1819 N N . HIS A 1 224 ? 6.781 0.318 -4.446 1.00 86.62 224 HIS A N 1
ATOM 1820 C CA . HIS A 1 224 ? 7.313 -0.483 -5.556 1.00 86.62 224 HIS A CA 1
ATOM 1821 C C . HIS A 1 224 ? 8.440 -1.471 -5.191 1.00 86.62 224 HIS A C 1
ATOM 1823 O O . HIS A 1 224 ? 9.010 -2.124 -6.066 1.00 86.62 224 HIS A O 1
ATOM 1829 N N . LYS A 1 225 ? 8.703 -1.652 -3.892 1.00 90.31 225 LYS A N 1
ATOM 1830 C CA . LYS A 1 225 ? 9.76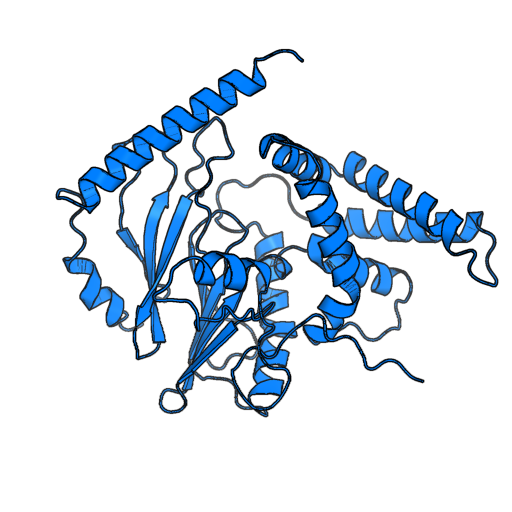0 -2.509 -3.349 1.00 90.31 225 LYS A CA 1
ATOM 1831 C C . LYS A 1 225 ? 9.141 -3.637 -2.542 1.00 90.31 225 LYS A C 1
ATOM 1833 O O . LYS A 1 225 ? 8.757 -3.419 -1.390 1.00 90.31 225 LYS A O 1
ATOM 1838 N N . PRO A 1 226 ? 8.983 -4.829 -3.131 1.00 93.81 226 PRO A N 1
ATOM 1839 C CA . PRO A 1 226 ? 8.222 -5.870 -2.491 1.00 93.81 226 PRO A CA 1
ATOM 1840 C C . PRO A 1 226 ? 9.087 -6.509 -1.391 1.00 93.81 226 PRO A C 1
ATOM 1842 O O . PRO A 1 226 ? 10.258 -6.834 -1.608 1.00 93.81 226 PRO A O 1
ATOM 1845 N N . PHE A 1 227 ? 8.525 -6.685 -0.197 1.00 94.25 227 PHE A N 1
ATOM 1846 C CA . PHE A 1 227 ? 9.216 -7.279 0.951 1.00 94.25 227 PHE A CA 1
ATOM 1847 C C . PHE A 1 227 ? 8.227 -7.958 1.892 1.00 94.25 227 PHE A C 1
ATOM 1849 O O . PHE A 1 227 ? 7.011 -7.818 1.753 1.00 94.25 227 PHE A O 1
ATOM 1856 N N . GLN A 1 228 ? 8.772 -8.708 2.837 1.00 95.56 228 GLN A N 1
ATOM 1857 C CA . GLN A 1 228 ? 8.031 -9.347 3.902 1.00 95.56 228 GLN A CA 1
ATOM 1858 C C . GLN A 1 228 ? 8.898 -9.342 5.150 1.00 95.56 228 GLN A C 1
ATOM 1860 O O . GLN A 1 228 ? 10.091 -9.638 5.071 1.00 95.56 228 GLN A O 1
ATOM 1865 N N . GLU A 1 229 ? 8.309 -8.968 6.272 1.00 94.69 229 GLU A N 1
ATOM 1866 C CA . GLU A 1 229 ? 8.996 -8.887 7.552 1.00 94.69 229 GLU A CA 1
ATOM 1867 C C . GLU A 1 229 ? 7.976 -9.072 8.665 1.00 94.69 229 GLU A C 1
ATOM 1869 O O . GLU A 1 229 ? 6.824 -8.666 8.525 1.00 94.69 229 GLU A O 1
ATOM 1874 N N . ASP A 1 230 ? 8.392 -9.686 9.764 1.00 93.81 230 ASP A N 1
ATOM 1875 C CA . ASP A 1 230 ? 7.583 -9.724 10.972 1.00 93.81 230 ASP A CA 1
ATOM 1876 C C . ASP A 1 230 ? 8.053 -8.620 11.926 1.00 93.81 230 ASP A C 1
ATOM 1878 O O . ASP A 1 230 ? 9.244 -8.514 12.231 1.00 93.81 230 ASP A O 1
ATOM 1882 N N . MET A 1 231 ? 7.135 -7.746 12.340 1.00 95.06 231 MET A N 1
ATOM 1883 C CA . MET A 1 231 ? 7.466 -6.475 12.988 1.00 95.06 231 MET A CA 1
ATOM 1884 C C . MET A 1 231 ? 6.737 -6.306 14.325 1.00 95.06 231 MET A C 1
ATOM 1886 O O . MET A 1 231 ? 5.526 -6.492 14.441 1.00 95.06 231 MET A O 1
ATOM 1890 N N . ASN A 1 232 ? 7.469 -5.876 15.355 1.00 94.88 232 ASN A N 1
ATOM 1891 C CA . ASN A 1 232 ? 6.949 -5.761 16.721 1.00 94.88 232 ASN A CA 1
ATOM 1892 C C . ASN A 1 232 ? 6.362 -4.370 17.029 1.00 94.88 232 ASN A C 1
ATOM 1894 O O . ASN A 1 232 ? 6.964 -3.557 17.740 1.00 94.88 232 ASN A O 1
ATOM 1898 N N . PHE A 1 233 ? 5.182 -4.081 16.483 1.00 95.88 233 PHE A N 1
ATOM 1899 C CA . PHE A 1 233 ? 4.477 -2.824 16.733 1.00 95.88 233 PHE A CA 1
ATOM 1900 C C . PHE A 1 233 ? 3.912 -2.729 18.163 1.00 95.88 233 PHE A C 1
ATOM 1902 O O . PHE A 1 233 ? 3.481 -3.701 18.779 1.00 95.88 233 PHE A O 1
ATOM 1909 N N . LYS A 1 234 ? 3.850 -1.508 18.699 1.00 92.88 234 LYS A N 1
ATOM 1910 C CA . LYS A 1 234 ? 3.250 -1.214 20.004 1.00 92.88 234 LYS A CA 1
ATOM 1911 C C . LYS A 1 234 ? 1.726 -1.294 19.932 1.00 92.88 234 LYS A C 1
ATOM 1913 O O . LYS A 1 234 ? 1.084 -0.661 19.101 1.00 92.88 234 LYS A O 1
ATOM 1918 N N . GLY A 1 235 ? 1.137 -1.989 20.903 1.00 86.38 235 GLY A N 1
ATOM 1919 C CA . GLY A 1 235 ? -0.317 -2.083 21.044 1.00 86.38 235 GLY A CA 1
ATOM 1920 C C . GLY A 1 235 ? -0.959 -3.220 20.250 1.00 86.38 235 GLY A C 1
ATOM 1921 O O . GLY A 1 235 ? -2.187 -3.303 20.243 1.00 86.38 235 GLY A O 1
ATOM 1922 N N . TYR A 1 236 ? -0.143 -4.095 19.658 1.00 95.25 236 TYR A N 1
ATOM 1923 C CA . TYR A 1 236 ? -0.548 -5.398 19.138 1.00 95.25 236 TYR A CA 1
ATOM 1924 C C . TYR A 1 236 ? -0.147 -6.498 20.143 1.00 95.25 236 TYR A C 1
ATOM 1926 O O . TYR A 1 236 ? 0.856 -6.332 20.843 1.00 95.25 236 TYR A O 1
ATOM 1934 N N . PRO A 1 237 ? -0.925 -7.589 20.292 1.00 92.94 237 PRO A N 1
ATOM 1935 C CA . PRO A 1 237 ? -0.633 -8.640 21.272 1.00 92.94 237 PRO A CA 1
ATOM 1936 C C . PRO A 1 237 ? 0.560 -9.524 20.888 1.00 92.94 237 PRO A C 1
ATOM 1938 O O . PRO A 1 237 ? 1.185 -10.112 21.769 1.00 92.94 237 PRO A O 1
ATOM 1941 N N . ALA A 1 238 ? 0.848 -9.620 19.591 1.00 92.56 238 ALA A N 1
ATOM 1942 C CA . ALA A 1 238 ? 1.943 -10.376 19.001 1.00 92.56 238 ALA A CA 1
ATOM 1943 C C . ALA A 1 238 ? 2.641 -9.527 17.927 1.00 92.56 238 ALA A C 1
ATOM 1945 O O . ALA A 1 238 ? 2.221 -8.397 17.651 1.00 92.56 238 ALA A O 1
ATOM 1946 N N . TRP A 1 239 ? 3.709 -10.072 17.346 1.00 95.12 239 TRP A N 1
ATOM 1947 C CA . TRP A 1 239 ? 4.336 -9.477 16.173 1.00 95.12 239 TRP A CA 1
ATOM 1948 C C . TRP A 1 239 ? 3.349 -9.486 14.997 1.00 95.12 239 TRP A C 1
ATOM 1950 O O . TRP A 1 239 ? 2.383 -10.254 14.974 1.00 95.12 239 TRP A O 1
ATOM 1960 N N . VAL A 1 240 ? 3.533 -8.540 14.083 1.00 96.56 240 VAL A N 1
ATOM 1961 C CA . VAL A 1 240 ? 2.646 -8.328 12.944 1.00 96.56 240 VAL A CA 1
ATOM 1962 C C . VAL A 1 240 ? 3.387 -8.701 11.676 1.00 96.56 240 VAL A C 1
ATOM 1964 O O . VAL A 1 240 ? 4.385 -8.068 11.325 1.00 96.56 240 VAL A O 1
ATOM 1967 N N . ASN A 1 241 ? 2.815 -9.644 10.934 1.00 97.25 241 ASN A N 1
ATOM 1968 C CA . ASN A 1 241 ? 3.307 -10.019 9.621 1.00 97.25 241 ASN A CA 1
ATOM 1969 C C . ASN A 1 241 ? 3.045 -8.881 8.631 1.00 97.25 241 ASN A C 1
ATOM 1971 O O . ASN A 1 241 ? 1.894 -8.565 8.326 1.00 97.25 241 ASN A O 1
ATOM 1975 N N . VAL A 1 242 ? 4.098 -8.262 8.111 1.00 97.62 242 VAL A N 1
ATOM 1976 C CA . VAL A 1 242 ? 4.014 -7.162 7.151 1.00 97.62 242 VAL A CA 1
ATOM 1977 C C . VAL A 1 242 ? 4.430 -7.654 5.774 1.00 97.62 242 VAL A C 1
ATOM 1979 O O . VAL A 1 242 ? 5.519 -8.191 5.598 1.00 97.62 242 VAL A O 1
ATOM 1982 N N . TYR A 1 243 ? 3.581 -7.413 4.779 1.00 97.94 243 TYR A N 1
ATOM 1983 C CA . TYR A 1 243 ? 3.855 -7.711 3.378 1.00 97.94 243 TYR A CA 1
ATOM 1984 C C . TYR A 1 243 ? 3.704 -6.456 2.528 1.00 97.94 243 TYR A C 1
ATOM 1986 O O . TYR A 1 243 ? 2.650 -5.821 2.527 1.00 97.94 243 TYR A O 1
ATOM 1994 N N . ASN A 1 244 ? 4.732 -6.136 1.748 1.00 95.69 244 ASN A N 1
ATOM 1995 C CA . ASN A 1 244 ? 4.655 -5.130 0.701 1.00 95.69 244 ASN A CA 1
ATOM 1996 C C . ASN A 1 244 ? 4.579 -5.801 -0.671 1.00 95.69 244 ASN A C 1
ATOM 1998 O O . ASN A 1 244 ? 5.455 -6.590 -1.033 1.00 95.69 244 ASN A O 1
ATOM 2002 N N . THR A 1 245 ? 3.544 -5.477 -1.445 1.00 95.62 245 THR A N 1
ATOM 2003 C CA . THR A 1 245 ? 3.305 -6.070 -2.766 1.00 95.62 245 THR A CA 1
ATOM 2004 C C . THR A 1 245 ? 4.288 -5.586 -3.832 1.00 95.62 245 THR A C 1
ATOM 2006 O O . THR A 1 245 ? 4.430 -6.244 -4.862 1.00 95.62 245 THR A O 1
ATOM 2009 N N . GLY A 1 246 ? 4.965 -4.460 -3.602 1.00 91.25 246 GLY A N 1
ATOM 2010 C CA . GLY A 1 246 ? 5.801 -3.761 -4.572 1.00 91.25 246 GLY A CA 1
ATOM 2011 C C . GLY A 1 246 ? 5.002 -3.180 -5.735 1.00 91.25 246 GLY A C 1
ATOM 2012 O O . GLY A 1 246 ? 3.879 -2.709 -5.549 1.00 91.25 246 GLY A O 1
ATOM 2013 N N . GLY A 1 247 ? 5.608 -3.166 -6.921 1.00 86.69 247 GLY A N 1
ATOM 2014 C CA . GLY A 1 247 ? 5.116 -2.494 -8.120 1.00 86.69 247 GLY A CA 1
ATOM 2015 C C . GLY A 1 247 ? 5.319 -3.340 -9.375 1.00 86.69 247 GLY A C 1
ATOM 2016 O O . GLY A 1 247 ? 6.273 -4.099 -9.491 1.00 86.69 247 GLY A O 1
ATOM 2017 N N . TRP A 1 248 ? 4.400 -3.204 -10.329 1.00 87.56 248 TRP A N 1
ATOM 2018 C CA . TRP A 1 248 ? 4.425 -3.923 -11.613 1.00 87.56 248 TRP A CA 1
ATOM 2019 C C . TRP A 1 248 ? 4.857 -3.017 -12.773 1.00 87.56 248 TRP A C 1
ATOM 2021 O O . TRP A 1 248 ? 4.537 -3.264 -13.937 1.00 87.56 248 TRP A O 1
ATOM 2031 N N . VAL A 1 249 ? 5.538 -1.923 -12.440 1.00 79.25 249 VAL A N 1
ATOM 2032 C CA . VAL A 1 249 ? 5.991 -0.888 -13.366 1.00 79.25 249 VAL A CA 1
ATOM 2033 C C . VAL A 1 249 ? 7.513 -0.861 -13.329 1.00 79.25 249 VAL A C 1
ATOM 2035 O O . VAL A 1 249 ? 8.108 -1.043 -12.273 1.00 79.25 249 VAL A O 1
ATOM 2038 N N . VAL A 1 250 ? 8.125 -0.655 -14.495 1.00 76.75 250 VAL A N 1
ATOM 2039 C CA . VAL A 1 250 ? 9.558 -0.368 -14.620 1.00 76.75 250 VAL A CA 1
ATOM 2040 C C . VAL A 1 250 ? 9.690 1.120 -14.883 1.00 76.75 250 VAL A C 1
ATOM 2042 O O . VAL A 1 250 ? 9.206 1.616 -15.912 1.00 76.75 250 VAL A O 1
ATOM 2045 N N . GLU A 1 251 ? 10.307 1.786 -13.921 1.00 69.62 251 GLU A N 1
ATOM 2046 C CA . GLU A 1 251 ? 10.377 3.244 -13.782 1.00 69.62 251 GLU A CA 1
ATOM 2047 C C . GLU A 1 251 ? 11.774 3.754 -14.161 1.00 69.62 251 GLU A C 1
ATOM 2049 O O . GLU A 1 251 ? 11.937 4.791 -14.795 1.00 69.62 251 GLU A O 1
ATOM 2054 N N . THR A 1 252 ? 12.813 2.956 -13.909 1.00 72.19 252 THR A N 1
ATOM 2055 C CA . THR A 1 252 ? 14.199 3.337 -14.178 1.00 72.19 252 THR A CA 1
ATOM 2056 C C . THR A 1 252 ? 14.739 2.724 -15.469 1.00 72.19 252 THR A C 1
ATOM 2058 O O . THR A 1 252 ? 14.329 1.659 -15.931 1.00 72.19 252 THR A O 1
ATOM 2061 N N . VAL A 1 253 ? 15.710 3.412 -16.077 1.00 73.31 253 VAL A N 1
ATOM 2062 C CA . VAL A 1 253 ? 16.459 2.877 -17.227 1.00 73.31 253 VAL A CA 1
ATOM 2063 C C . VAL A 1 253 ? 17.351 1.710 -16.804 1.00 73.31 253 VAL A C 1
ATOM 2065 O O . VAL A 1 253 ? 17.473 0.731 -17.540 1.00 73.31 253 VAL A O 1
ATOM 2068 N N . ASP A 1 254 ? 17.984 1.829 -15.638 1.00 80.94 254 ASP A N 1
ATOM 2069 C CA . ASP A 1 254 ? 18.844 0.791 -15.084 1.00 80.94 254 ASP A CA 1
ATOM 2070 C C . ASP A 1 254 ? 18.060 -0.024 -14.040 1.00 80.94 254 ASP A C 1
ATOM 2072 O O . ASP A 1 254 ? 17.433 0.590 -13.166 1.00 80.94 254 ASP A O 1
ATOM 2076 N N . PRO A 1 255 ? 18.086 -1.372 -14.111 1.00 84.38 255 PRO A N 1
ATOM 2077 C CA . PRO A 1 255 ? 17.357 -2.238 -13.185 1.00 84.38 255 PRO A CA 1
ATOM 2078 C C . PRO A 1 255 ? 17.695 -1.968 -11.716 1.00 84.38 255 PRO A C 1
ATOM 2080 O O . PRO A 1 255 ? 18.872 -1.891 -11.358 1.00 84.38 255 PRO A O 1
ATOM 2083 N N . GLN A 1 256 ? 16.674 -1.888 -10.861 1.00 84.25 256 GLN A N 1
ATOM 2084 C CA . GLN A 1 256 ? 16.820 -1.703 -9.415 1.00 84.25 256 GLN A CA 1
ATOM 2085 C C . GLN A 1 256 ? 16.519 -3.010 -8.661 1.00 84.25 256 GLN A C 1
ATOM 2087 O O . GLN A 1 256 ? 15.356 -3.393 -8.568 1.00 84.25 256 GLN A O 1
ATOM 2092 N N . PRO A 1 257 ? 17.511 -3.681 -8.038 1.00 89.12 257 PRO A N 1
ATOM 2093 C CA . PRO A 1 257 ? 17.330 -5.004 -7.422 1.00 89.12 257 PRO A CA 1
ATOM 2094 C C . PRO A 1 257 ? 16.216 -5.121 -6.377 1.00 89.12 257 PRO A C 1
ATOM 2096 O O . PRO A 1 257 ? 15.670 -6.199 -6.157 1.00 89.12 257 PRO A O 1
ATOM 2099 N N . LEU A 1 258 ? 15.880 -4.014 -5.714 1.00 88.19 258 LEU A N 1
ATOM 2100 C CA . LEU A 1 258 ? 14.808 -3.979 -4.722 1.00 88.19 258 LEU A CA 1
ATOM 2101 C C . LEU A 1 258 ? 13.429 -3.723 -5.329 1.00 88.19 258 LEU A C 1
ATOM 2103 O O . LEU A 1 258 ? 12.445 -3.901 -4.624 1.00 88.19 258 LEU A O 1
ATOM 2107 N N . HIS A 1 259 ? 13.336 -3.298 -6.587 1.00 89.31 259 HIS A N 1
ATOM 2108 C CA . HIS A 1 259 ? 12.063 -3.069 -7.264 1.00 89.31 259 HIS A CA 1
ATOM 2109 C C . HIS A 1 259 ? 11.511 -4.385 -7.796 1.00 89.31 259 HIS A C 1
ATOM 2111 O O . HIS A 1 259 ? 12.262 -5.306 -8.125 1.00 89.31 259 HIS A O 1
ATOM 2117 N N . GLY A 1 260 ? 10.190 -4.483 -7.868 1.00 91.44 260 GLY A N 1
ATOM 2118 C CA . GLY A 1 260 ? 9.522 -5.640 -8.446 1.00 91.44 260 GLY A CA 1
ATOM 2119 C C . GLY A 1 260 ? 8.123 -5.860 -7.903 1.00 91.44 260 GLY A C 1
ATOM 2120 O O . GLY A 1 260 ? 7.627 -5.101 -7.072 1.00 91.44 260 GLY A O 1
ATOM 2121 N N . GLY A 1 261 ? 7.494 -6.934 -8.363 1.00 94.06 261 GLY A N 1
ATOM 2122 C CA . GLY A 1 261 ? 6.115 -7.262 -8.033 1.00 94.06 261 GLY A CA 1
ATOM 2123 C C . GLY A 1 261 ? 5.999 -8.543 -7.220 1.00 94.06 261 GLY A C 1
ATOM 2124 O O . GLY A 1 261 ? 6.716 -9.526 -7.429 1.00 94.06 261 GLY A O 1
ATOM 2125 N N . SER A 1 262 ? 5.034 -8.564 -6.309 1.00 96.69 262 SER A N 1
ATOM 2126 C CA . SER A 1 262 ? 4.584 -9.780 -5.642 1.00 96.69 262 SER A CA 1
ATOM 2127 C C . SER A 1 262 ? 3.075 -9.850 -5.539 1.00 96.69 262 SER A C 1
ATOM 2129 O O . SER A 1 262 ? 2.374 -8.837 -5.560 1.00 96.69 262 SER A O 1
ATOM 2131 N N . VAL A 1 263 ? 2.591 -11.080 -5.429 1.00 97.25 263 VAL A N 1
ATOM 2132 C CA . VAL A 1 263 ? 1.203 -11.395 -5.118 1.00 97.25 263 VAL A CA 1
ATOM 2133 C C . VAL A 1 263 ? 1.176 -11.960 -3.707 1.00 97.25 263 VAL A C 1
ATOM 2135 O O . VAL A 1 263 ? 1.866 -12.935 -3.421 1.00 97.25 263 VAL A O 1
ATOM 2138 N N . VAL A 1 264 ? 0.384 -11.357 -2.824 1.00 98.00 264 VAL A N 1
ATOM 2139 C CA . VAL A 1 264 ? 0.141 -11.920 -1.493 1.00 98.00 264 VAL A CA 1
ATOM 2140 C C . VAL A 1 264 ? -1.039 -12.880 -1.595 1.00 98.00 264 VAL A C 1
ATOM 2142 O O . VAL A 1 264 ? -2.135 -12.486 -1.991 1.00 98.00 264 VAL A O 1
ATOM 2145 N N . LEU A 1 265 ? -0.785 -14.149 -1.289 1.00 97.75 265 LEU A N 1
ATOM 2146 C CA . LEU A 1 265 ? -1.764 -15.230 -1.303 1.00 97.75 265 LEU A CA 1
ATOM 2147 C C . LEU A 1 265 ? -2.243 -15.465 0.125 1.00 97.75 265 LEU A C 1
ATOM 2149 O O . LEU A 1 265 ? -1.424 -15.534 1.041 1.00 97.75 265 LEU A O 1
ATOM 2153 N N . ILE A 1 266 ? -3.559 -15.561 0.299 1.00 97.00 266 ILE A N 1
ATOM 2154 C CA . ILE A 1 266 ? -4.210 -15.702 1.602 1.00 97.00 266 ILE A CA 1
ATOM 2155 C C . ILE A 1 266 ? -5.234 -16.829 1.502 1.00 97.00 266 ILE A C 1
ATOM 2157 O O . ILE A 1 266 ? -6.035 -16.835 0.563 1.00 97.00 266 ILE A O 1
ATOM 2161 N N . ASP A 1 267 ? -5.189 -17.772 2.440 1.00 95.62 267 ASP A N 1
ATOM 2162 C CA . ASP A 1 267 ? -6.132 -18.893 2.514 1.00 95.62 267 ASP A CA 1
ATOM 2163 C C . ASP A 1 267 ? -7.361 -18.586 3.396 1.00 95.62 267 ASP A C 1
ATOM 2165 O O . ASP A 1 267 ? -7.524 -17.489 3.939 1.00 95.62 267 ASP A O 1
ATOM 2169 N N . GLU A 1 268 ? -8.267 -19.554 3.517 1.00 93.31 268 GLU A N 1
ATOM 2170 C CA . GLU A 1 268 ? -9.491 -19.457 4.318 1.00 93.31 268 GLU A CA 1
ATOM 2171 C C . GLU A 1 268 ? -9.254 -19.271 5.827 1.00 93.31 268 GLU A C 1
ATOM 2173 O O . GLU A 1 268 ? -10.134 -18.753 6.523 1.00 93.31 268 GLU A O 1
ATOM 2178 N N . ASP A 1 269 ? -8.072 -19.650 6.318 1.00 93.44 269 ASP A N 1
ATOM 2179 C CA . ASP A 1 269 ? -7.631 -19.505 7.708 1.00 93.44 269 ASP A CA 1
ATOM 2180 C C . ASP A 1 269 ? -6.798 -18.235 7.925 1.00 93.44 269 ASP A C 1
ATOM 2182 O O . ASP A 1 269 ? -6.178 -18.045 8.982 1.00 93.44 2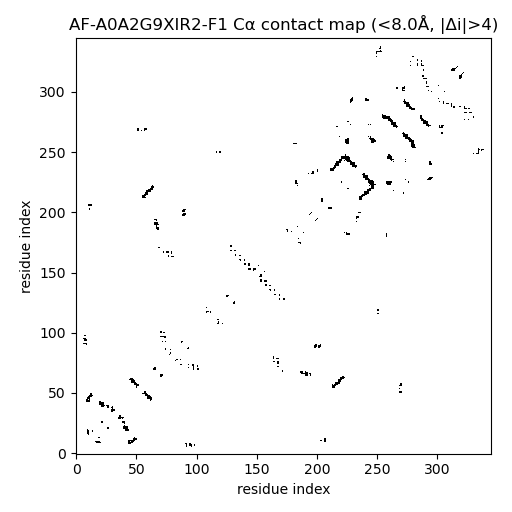69 ASP A O 1
ATOM 2186 N N . LEU A 1 270 ? -6.807 -17.347 6.925 1.00 95.44 270 LEU A N 1
ATOM 2187 C CA . LEU A 1 270 ? -6.086 -16.084 6.899 1.00 95.44 270 LEU A CA 1
ATOM 2188 C C . LEU A 1 270 ? -4.566 -16.240 7.065 1.00 95.44 270 LEU A C 1
ATOM 2190 O O . LEU A 1 270 ? -3.895 -15.288 7.465 1.00 95.44 270 LEU A O 1
ATOM 2194 N N . ASN A 1 271 ? -3.999 -17.404 6.734 1.00 95.38 271 ASN A N 1
ATOM 2195 C CA . ASN A 1 271 ? -2.554 -17.528 6.594 1.00 95.38 271 ASN A CA 1
ATOM 2196 C C . ASN A 1 271 ? -2.132 -16.787 5.321 1.00 95.38 271 ASN A C 1
ATOM 2198 O O . ASN A 1 271 ? -2.731 -16.983 4.265 1.00 95.38 271 ASN A O 1
ATOM 2202 N N . ALA A 1 272 ? -1.093 -15.957 5.407 1.00 96.88 272 ALA A N 1
ATOM 2203 C CA . ALA A 1 272 ? -0.619 -15.153 4.284 1.00 96.88 272 ALA A CA 1
ATOM 2204 C C . ALA A 1 272 ? 0.819 -15.507 3.901 1.00 96.88 272 ALA A C 1
ATOM 2206 O O . ALA A 1 272 ? 1.660 -15.693 4.779 1.00 96.88 272 ALA A O 1
ATOM 2207 N N . VAL A 1 273 ? 1.106 -15.553 2.600 1.00 97.88 273 VAL A N 1
ATOM 2208 C CA . VAL A 1 273 ? 2.463 -15.686 2.046 1.00 97.88 273 VAL A CA 1
ATOM 2209 C C . VAL A 1 273 ? 2.638 -14.765 0.842 1.00 97.88 273 VAL A C 1
ATOM 2211 O O . VAL A 1 273 ? 1.677 -14.471 0.129 1.00 97.88 273 VAL A O 1
ATOM 2214 N N . ALA A 1 274 ? 3.867 -14.329 0.574 1.00 97.88 274 ALA A N 1
ATOM 2215 C CA . ALA A 1 274 ? 4.193 -13.541 -0.607 1.00 97.88 274 ALA A CA 1
ATOM 2216 C C . ALA A 1 274 ? 4.808 -14.423 -1.695 1.00 97.88 274 ALA A C 1
ATOM 2218 O O . ALA A 1 274 ? 5.903 -14.964 -1.544 1.00 97.88 274 ALA A O 1
ATOM 2219 N N . LEU A 1 275 ? 4.127 -14.512 -2.833 1.00 97.50 275 LEU A N 1
ATOM 2220 C CA . LEU A 1 275 ? 4.706 -15.001 -4.073 1.00 97.50 275 LEU A CA 1
ATOM 2221 C C . LEU A 1 275 ? 5.460 -13.846 -4.735 1.00 97.50 275 LEU A C 1
ATOM 2223 O O . LEU A 1 275 ? 4.848 -12.954 -5.331 1.00 97.50 275 LEU A O 1
ATOM 2227 N N . ARG A 1 276 ? 6.790 -13.830 -4.611 1.00 96.81 276 ARG A N 1
ATOM 2228 C CA . ARG A 1 276 ? 7.626 -12.884 -5.347 1.00 96.81 276 ARG A CA 1
ATOM 2229 C C . ARG A 1 276 ? 7.602 -13.284 -6.813 1.00 96.81 276 ARG A C 1
ATOM 2231 O O . ARG A 1 276 ? 8.110 -14.340 -7.174 1.00 96.81 276 ARG A O 1
ATOM 2238 N N . MET A 1 277 ? 6.979 -12.443 -7.632 1.00 96.38 277 MET A N 1
ATOM 2239 C CA . MET A 1 277 ? 6.828 -12.697 -9.063 1.00 96.38 277 MET A CA 1
ATOM 2240 C C . MET A 1 277 ? 8.102 -12.310 -9.802 1.00 96.38 277 MET A C 1
ATOM 2242 O O . MET A 1 277 ? 8.527 -13.028 -10.696 1.00 96.38 277 MET A O 1
ATOM 2246 N N . TYR A 1 278 ? 8.717 -11.193 -9.420 1.00 95.19 278 TYR A N 1
ATOM 2247 C CA . TYR A 1 278 ? 10.055 -10.830 -9.863 1.00 95.19 278 TYR A CA 1
ATOM 2248 C C . TYR A 1 278 ? 10.653 -9.764 -8.949 1.00 95.19 278 TYR A C 1
ATOM 2250 O O . TYR A 1 278 ? 9.932 -9.012 -8.288 1.00 95.19 278 TYR A O 1
ATOM 2258 N N . ASN A 1 279 ? 11.975 -9.669 -8.987 1.00 94.75 279 ASN A N 1
ATOM 2259 C CA . ASN A 1 279 ? 12.712 -8.455 -8.684 1.00 94.75 279 ASN A CA 1
ATOM 2260 C C . ASN A 1 279 ? 13.449 -8.031 -9.958 1.00 94.75 279 ASN A C 1
ATOM 2262 O O . ASN A 1 279 ? 13.823 -8.889 -10.762 1.00 94.75 279 ASN A O 1
ATOM 2266 N N . GLU A 1 280 ? 13.613 -6.730 -10.193 1.00 91.81 280 GLU A N 1
ATOM 2267 C CA . GLU A 1 280 ? 14.410 -6.291 -11.334 1.00 91.81 280 GLU A CA 1
ATOM 2268 C C . GLU A 1 280 ? 15.853 -6.755 -11.158 1.00 91.81 280 GLU A C 1
ATOM 2270 O O . GLU A 1 280 ? 16.403 -6.771 -10.060 1.00 91.81 280 GLU A O 1
ATOM 2275 N N . HIS A 1 281 ? 16.483 -7.160 -12.250 1.00 92.00 281 HIS A N 1
ATOM 2276 C CA . HIS A 1 281 ? 17.828 -7.698 -12.191 1.00 92.00 281 HIS A CA 1
ATOM 2277 C C . HIS A 1 281 ? 18.589 -7.399 -13.481 1.00 92.00 281 HIS A C 1
ATOM 2279 O O . HIS A 1 281 ? 18.005 -7.282 -14.563 1.00 92.00 281 HIS A O 1
ATOM 2285 N N . ALA A 1 282 ? 19.910 -7.261 -13.373 1.00 87.88 282 ALA A N 1
ATOM 2286 C CA . ALA A 1 282 ? 20.768 -7.051 -14.538 1.00 87.88 282 ALA A CA 1
ATOM 2287 C C . ALA A 1 282 ? 20.893 -8.328 -15.392 1.00 87.88 282 ALA A C 1
ATOM 2289 O O . ALA A 1 282 ? 20.929 -8.261 -16.619 1.00 87.88 282 ALA A O 1
ATOM 2290 N N . ASP A 1 283 ? 20.934 -9.489 -14.735 1.00 89.56 283 ASP A N 1
ATOM 2291 C CA . ASP A 1 283 ? 20.931 -10.815 -15.363 1.00 89.56 283 ASP A CA 1
ATOM 2292 C C . ASP A 1 283 ? 19.492 -11.358 -15.490 1.00 89.56 283 ASP A C 1
ATOM 2294 O O . ASP A 1 283 ? 18.804 -11.428 -14.466 1.00 89.56 283 ASP A O 1
ATOM 2298 N N . PRO A 1 284 ? 19.037 -11.778 -16.690 1.00 86.00 284 PRO A N 1
ATOM 2299 C CA . PRO A 1 284 ? 17.767 -12.479 -16.890 1.00 86.00 284 PRO A CA 1
ATOM 2300 C C . PRO A 1 284 ? 17.516 -13.661 -15.942 1.00 86.00 284 PRO A C 1
ATOM 2302 O O . PRO A 1 284 ? 16.371 -13.884 -15.562 1.00 86.00 284 PRO A O 1
ATOM 2305 N N . ALA A 1 285 ? 18.559 -14.383 -15.515 1.00 86.69 285 ALA A N 1
ATOM 2306 C CA . ALA A 1 285 ? 18.419 -15.494 -14.570 1.00 86.69 285 ALA A CA 1
ATOM 2307 C C . ALA A 1 285 ? 17.980 -15.046 -13.159 1.00 86.69 285 ALA A C 1
ATOM 2309 O O . ALA A 1 285 ? 17.520 -15.861 -12.365 1.00 86.69 285 ALA A O 1
ATOM 2310 N N . GLY A 1 286 ? 18.103 -13.753 -12.837 1.00 90.06 286 GLY A N 1
ATOM 2311 C CA . GLY A 1 286 ? 17.703 -13.186 -11.547 1.00 90.06 286 GLY A CA 1
ATOM 2312 C C . GLY A 1 286 ? 16.213 -12.852 -11.417 1.00 90.06 286 GLY A C 1
ATOM 2313 O O . GLY A 1 286 ? 15.778 -12.497 -10.327 1.00 90.06 286 GLY A O 1
ATOM 2314 N N . TYR A 1 287 ? 15.411 -12.993 -12.479 1.00 93.19 287 TYR A N 1
ATOM 2315 C CA . TYR A 1 287 ? 13.966 -12.692 -12.474 1.00 93.19 287 TYR A CA 1
ATOM 2316 C C . TYR A 1 287 ? 13.108 -13.820 -11.881 1.00 93.19 287 TYR A C 1
ATOM 2318 O O . TYR A 1 287 ? 11.935 -13.958 -12.218 1.00 93.19 287 TYR A O 1
ATOM 2326 N N . ALA A 1 288 ? 13.699 -14.643 -11.018 1.00 93.06 288 ALA A N 1
ATOM 2327 C CA . ALA A 1 288 ? 13.108 -15.870 -10.520 1.00 93.06 288 ALA A CA 1
ATOM 2328 C C . ALA A 1 288 ? 11.823 -15.636 -9.708 1.00 93.06 288 ALA A C 1
ATOM 2330 O O . ALA A 1 288 ? 11.730 -14.707 -8.903 1.00 93.06 288 ALA A O 1
ATOM 2331 N N . VAL A 1 289 ? 10.858 -16.545 -9.875 1.00 96.25 289 VAL A N 1
ATOM 2332 C CA . VAL A 1 289 ? 9.631 -16.587 -9.066 1.00 96.25 289 VAL A CA 1
ATOM 2333 C C . VAL A 1 289 ? 9.886 -17.435 -7.823 1.00 96.25 289 VAL A C 1
ATOM 2335 O O . VAL A 1 289 ? 10.317 -18.583 -7.943 1.00 96.25 289 VAL A O 1
ATOM 2338 N N . PHE A 1 290 ? 9.613 -16.920 -6.626 1.00 95.94 290 PHE A N 1
ATOM 2339 C CA . PHE A 1 290 ? 9.809 -17.678 -5.384 1.00 95.94 290 PHE A CA 1
ATOM 2340 C C . PHE A 1 290 ? 8.839 -17.269 -4.274 1.00 95.94 290 PHE A C 1
ATOM 2342 O O . PHE A 1 290 ? 8.321 -16.154 -4.248 1.00 95.94 290 PHE A O 1
ATOM 2349 N N . LEU A 1 291 ? 8.601 -18.182 -3.330 1.00 96.50 291 LEU A N 1
ATOM 2350 C CA . LEU A 1 291 ? 7.767 -17.930 -2.155 1.00 96.50 291 LEU A CA 1
ATOM 2351 C C . LEU A 1 291 ? 8.571 -17.385 -0.985 1.00 96.50 291 LEU A C 1
ATOM 2353 O O . LEU A 1 291 ? 9.678 -17.841 -0.691 1.00 96.50 291 LEU A O 1
ATOM 2357 N N . GLN A 1 292 ? 7.943 -16.464 -0.270 1.00 95.94 292 GLN A N 1
ATOM 2358 C CA . GLN A 1 292 ? 8.420 -15.893 0.973 1.00 95.94 292 GLN A CA 1
ATOM 2359 C C . GLN A 1 292 ? 7.290 -15.862 2.002 1.00 95.94 292 GLN A C 1
ATOM 2361 O O . GLN A 1 292 ? 6.119 -15.690 1.664 1.00 95.94 292 GLN A O 1
ATOM 2366 N N . GLU A 1 293 ? 7.654 -15.994 3.267 1.00 95.44 293 GLU A N 1
ATOM 2367 C CA . GLU A 1 293 ? 6.770 -15.772 4.408 1.00 95.44 293 GLU A CA 1
ATOM 2368 C C . GLU A 1 293 ? 7.427 -14.749 5.335 1.00 95.44 293 GLU A C 1
ATOM 2370 O O . GLU A 1 293 ? 8.657 -14.689 5.424 1.00 95.44 293 GLU A O 1
ATOM 2375 N N . ALA A 1 294 ? 6.610 -13.925 5.979 1.00 94.62 294 ALA A N 1
ATOM 2376 C CA . ALA A 1 294 ? 7.025 -13.203 7.167 1.00 94.62 294 ALA A CA 1
ATOM 2377 C C . ALA A 1 294 ? 7.094 -14.189 8.344 1.00 94.62 294 ALA A C 1
ATOM 2379 O O . ALA A 1 294 ? 6.370 -15.186 8.379 1.00 94.62 294 ALA A O 1
ATOM 2380 N N . GLY A 1 295 ? 8.010 -13.923 9.264 1.00 89.38 295 GLY A N 1
ATOM 2381 C CA . GLY A 1 295 ? 8.191 -14.691 10.486 1.00 89.38 295 GLY A CA 1
ATOM 2382 C C . GLY A 1 295 ? 9.562 -14.426 11.090 1.00 89.38 295 GLY A C 1
ATOM 2383 O O . GLY A 1 295 ? 10.443 -13.838 10.451 1.00 89.38 295 GLY A O 1
ATOM 2384 N N . HIS A 1 296 ? 9.761 -14.890 12.318 1.00 84.00 296 HIS A N 1
ATOM 2385 C CA . HIS A 1 296 ? 11.044 -14.783 13.005 1.00 84.00 296 HIS A CA 1
ATOM 2386 C C . HIS A 1 296 ? 11.609 -16.149 13.410 1.00 84.00 296 HIS A C 1
ATOM 2388 O O . HIS A 1 296 ? 10.948 -17.188 13.385 1.00 84.00 296 HIS A O 1
ATOM 2394 N N . SER A 1 297 ? 12.890 -16.168 13.791 1.00 81.19 297 SER A N 1
ATOM 2395 C CA . SER A 1 297 ? 13.558 -17.406 14.203 1.00 81.19 297 SER A CA 1
ATOM 2396 C C . SER A 1 297 ? 12.827 -18.058 15.383 1.00 81.19 297 SER A C 1
ATOM 2398 O O . SER A 1 297 ? 12.503 -17.384 16.363 1.00 81.19 297 SER A O 1
ATOM 2400 N N . GLY A 1 298 ? 12.583 -19.366 15.287 1.00 80.25 298 GLY A N 1
ATOM 2401 C CA . GLY A 1 298 ? 11.903 -20.159 16.315 1.00 80.25 298 GLY A CA 1
ATOM 2402 C C . GLY A 1 298 ? 10.396 -20.344 16.115 1.00 80.25 298 GLY A C 1
ATOM 2403 O O . GLY A 1 298 ? 9.807 -21.143 16.842 1.00 80.25 298 GLY A O 1
ATOM 2404 N N . GLU A 1 299 ? 9.776 -19.677 15.139 1.00 86.12 299 GLU A N 1
ATOM 2405 C CA . GLU A 1 299 ? 8.370 -19.912 14.800 1.00 86.12 299 GLU A CA 1
ATOM 2406 C C . GLU A 1 299 ? 8.168 -21.131 13.899 1.00 86.12 299 GLU A C 1
ATOM 2408 O O . GLU A 1 299 ? 9.054 -21.570 13.160 1.00 86.12 299 GLU A O 1
ATOM 2413 N N . SER A 1 300 ? 6.964 -21.699 13.976 1.00 86.69 300 SER A N 1
ATOM 2414 C CA . SER A 1 300 ? 6.546 -22.738 13.038 1.00 86.69 300 SER A CA 1
ATOM 2415 C C . SER A 1 300 ? 6.312 -22.122 11.662 1.00 86.69 300 SER A C 1
ATOM 2417 O O . SER A 1 300 ? 5.703 -21.063 11.556 1.00 86.69 300 SER A O 1
ATOM 2419 N N . ARG A 1 301 ? 6.759 -22.817 10.610 1.00 89.81 301 ARG A N 1
ATOM 2420 C CA . ARG A 1 301 ? 6.537 -22.407 9.214 1.00 89.81 301 ARG A CA 1
ATOM 2421 C C . ARG A 1 301 ? 5.047 -22.238 8.930 1.00 89.81 301 ARG A C 1
ATOM 2423 O O . ARG A 1 301 ? 4.236 -23.041 9.404 1.00 89.81 301 ARG A O 1
ATOM 2430 N N . ASN A 1 302 ? 4.703 -21.261 8.100 1.00 93.88 302 ASN A N 1
ATOM 2431 C CA . ASN A 1 302 ? 3.331 -21.006 7.700 1.00 93.88 302 ASN A CA 1
ATOM 2432 C C . ASN A 1 302 ? 2.758 -22.235 6.949 1.00 93.88 302 ASN A C 1
ATOM 2434 O O . ASN A 1 302 ? 3.386 -22.728 6.002 1.00 93.88 302 ASN A O 1
ATOM 2438 N N . PRO A 1 303 ? 1.576 -22.761 7.334 1.00 95.00 303 PRO A N 1
ATOM 2439 C CA . PRO A 1 303 ? 0.966 -23.910 6.662 1.00 95.00 303 PRO A CA 1
ATOM 2440 C C . PRO A 1 303 ? 0.769 -23.706 5.155 1.00 95.00 303 PRO A C 1
ATOM 2442 O O . PRO A 1 303 ? 1.051 -24.616 4.371 1.00 95.00 303 PRO A O 1
ATOM 2445 N N . LEU A 1 304 ? 0.366 -22.500 4.744 1.00 96.62 304 LEU A N 1
ATOM 2446 C CA . LEU A 1 304 ? 0.193 -22.135 3.341 1.00 96.62 304 LEU A CA 1
ATOM 2447 C C . LEU A 1 304 ? 1.532 -22.124 2.595 1.00 96.62 304 LEU A C 1
ATOM 2449 O O . LEU A 1 304 ? 1.601 -22.583 1.455 1.00 96.62 304 LEU A O 1
ATOM 2453 N N . TYR A 1 305 ? 2.614 -21.674 3.241 1.00 97.06 305 TYR A N 1
ATOM 2454 C CA . TYR A 1 305 ? 3.955 -21.746 2.656 1.00 97.06 305 TYR A CA 1
ATOM 2455 C C . TYR A 1 305 ? 4.344 -23.196 2.375 1.00 97.06 305 TYR A C 1
ATOM 2457 O O . TYR A 1 305 ? 4.751 -23.521 1.262 1.00 97.06 305 TYR A O 1
ATOM 2465 N N . ASN A 1 306 ? 4.194 -24.079 3.367 1.00 96.19 306 ASN A N 1
ATOM 2466 C CA . ASN A 1 306 ? 4.548 -25.494 3.228 1.00 96.19 306 ASN A CA 1
ATOM 2467 C C . ASN A 1 306 ? 3.758 -26.178 2.107 1.00 96.19 306 ASN A C 1
ATOM 2469 O O . ASN A 1 306 ? 4.295 -27.041 1.414 1.00 96.19 306 ASN A O 1
ATOM 2473 N N . TYR A 1 307 ? 2.499 -25.782 1.928 1.00 97.00 307 TYR A N 1
ATOM 2474 C CA . TYR A 1 307 ? 1.649 -26.285 0.859 1.00 97.00 307 TYR A CA 1
ATOM 2475 C C . TYR A 1 307 ? 2.078 -25.778 -0.527 1.00 97.00 307 TYR A C 1
ATOM 2477 O O . TYR A 1 307 ? 2.174 -26.570 -1.464 1.00 97.00 307 TYR A O 1
ATOM 2485 N N . LEU A 1 308 ? 2.353 -24.477 -0.671 1.00 96.88 308 LEU A N 1
ATOM 2486 C CA . LEU A 1 308 ? 2.626 -23.865 -1.975 1.00 96.88 308 LEU A CA 1
ATOM 2487 C C . LEU A 1 308 ? 4.081 -24.004 -2.439 1.00 96.88 308 LEU A C 1
ATOM 2489 O O . LEU A 1 308 ? 4.320 -24.081 -3.641 1.00 96.88 308 LEU A O 1
ATOM 2493 N N . TYR A 1 309 ? 5.051 -24.053 -1.521 1.00 96.00 309 TYR A N 1
ATOM 2494 C CA . TYR A 1 309 ? 6.479 -24.158 -1.841 1.00 96.00 309 TYR A CA 1
ATOM 2495 C C . TYR A 1 309 ? 6.820 -25.264 -2.855 1.00 96.00 309 TYR A C 1
ATOM 2497 O O . TYR A 1 309 ? 7.459 -24.948 -3.859 1.00 96.00 309 TYR A O 1
ATOM 2505 N N . PRO A 1 310 ? 6.372 -26.526 -2.686 1.00 95.69 310 PRO A N 1
ATOM 2506 C CA . PRO A 1 310 ? 6.685 -27.589 -3.643 1.00 95.69 310 PRO A CA 1
ATOM 2507 C C . PRO A 1 310 ? 6.001 -27.430 -5.012 1.00 95.69 310 PRO A C 1
ATOM 2509 O O . PRO A 1 310 ? 6.333 -28.171 -5.932 1.00 95.69 310 PRO A O 1
ATOM 2512 N N . LEU A 1 311 ? 5.045 -26.505 -5.167 1.00 95.50 311 LEU A N 1
ATOM 2513 C CA . LEU A 1 311 ? 4.345 -26.254 -6.435 1.00 95.50 311 LEU A CA 1
ATOM 2514 C C . LEU A 1 311 ? 5.089 -25.257 -7.340 1.00 95.50 311 LEU A C 1
ATOM 2516 O O . LEU A 1 311 ? 4.698 -25.053 -8.493 1.00 95.50 311 LEU A O 1
ATOM 2520 N N . ILE A 1 312 ? 6.142 -24.617 -6.824 1.00 94.88 312 ILE A N 1
ATOM 2521 C CA . ILE A 1 312 ? 6.937 -23.636 -7.562 1.00 94.88 312 ILE A CA 1
ATOM 2522 C C . ILE A 1 312 ? 8.234 -24.280 -8.021 1.00 94.88 312 ILE A C 1
ATOM 2524 O O . ILE A 1 312 ? 9.213 -24.355 -7.283 1.00 94.88 312 ILE A O 1
ATOM 2528 N N . ASP A 1 313 ? 8.236 -24.697 -9.281 1.00 94.06 313 ASP A N 1
ATOM 2529 C CA . ASP A 1 313 ? 9.430 -25.146 -9.984 1.00 94.06 313 ASP A CA 1
ATOM 2530 C C . ASP A 1 313 ? 9.776 -24.14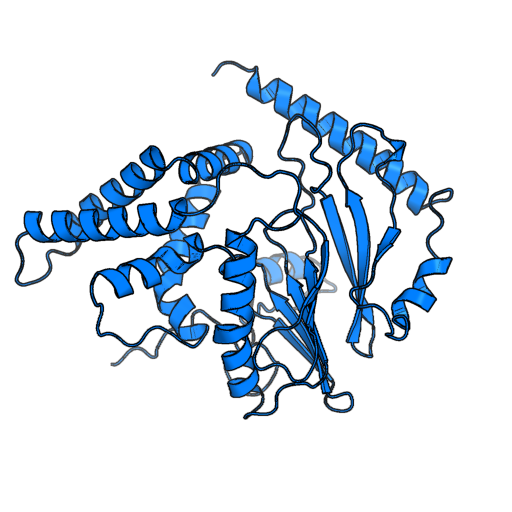1 -11.086 1.00 94.06 313 ASP A C 1
ATOM 2532 O O . ASP A 1 313 ? 9.098 -24.037 -12.107 1.00 94.06 313 ASP A O 1
ATOM 2536 N N . GLN A 1 314 ? 10.852 -23.387 -10.862 1.00 93.19 314 GLN A N 1
ATOM 2537 C CA . GLN A 1 314 ? 11.317 -22.324 -11.753 1.00 93.19 314 GLN A CA 1
ATOM 2538 C C . GLN A 1 314 ? 11.761 -22.831 -13.133 1.00 93.19 314 GLN A C 1
ATOM 2540 O O . GLN A 1 314 ? 11.936 -22.016 -14.037 1.00 93.19 314 GLN A O 1
ATOM 2545 N N . THR A 1 315 ? 11.947 -24.144 -13.298 1.00 93.50 315 THR A N 1
ATOM 2546 C CA . THR A 1 315 ? 12.463 -24.766 -14.524 1.00 93.50 315 THR A CA 1
ATOM 2547 C C . THR A 1 315 ? 11.371 -25.213 -15.494 1.00 93.50 315 THR A C 1
ATOM 2549 O O . THR A 1 315 ? 11.672 -25.552 -16.637 1.00 93.50 315 THR A O 1
ATOM 2552 N N . VAL A 1 316 ? 10.104 -25.187 -15.072 1.00 94.62 316 VAL A N 1
ATOM 2553 C CA . VAL A 1 316 ? 8.964 -25.639 -15.881 1.00 94.62 316 VAL A CA 1
ATOM 2554 C C . VAL A 1 316 ? 7.900 -24.552 -16.025 1.00 94.62 316 VAL A C 1
ATOM 2556 O O . VAL A 1 316 ? 7.784 -23.634 -15.208 1.00 94.62 316 VAL A O 1
ATOM 2559 N N . SER A 1 317 ? 7.093 -24.644 -17.082 1.00 94.31 317 SER A N 1
ATOM 2560 C CA . SER A 1 317 ? 5.921 -23.785 -17.266 1.00 94.31 317 SER A CA 1
ATOM 2561 C C . SER A 1 317 ? 4.896 -23.996 -16.133 1.00 94.31 317 SER A C 1
ATOM 2563 O O . SER A 1 317 ? 4.694 -25.131 -15.699 1.00 94.31 317 SER A O 1
ATOM 2565 N N . PRO A 1 318 ? 4.202 -22.937 -15.670 1.00 95.44 318 PRO A N 1
ATOM 2566 C CA . PRO A 1 318 ? 4.215 -21.576 -16.214 1.00 95.44 318 PRO A CA 1
ATOM 2567 C C . PRO A 1 318 ? 5.349 -20.688 -15.674 1.00 95.44 318 PRO A C 1
ATOM 2569 O O . PRO A 1 318 ? 5.533 -19.578 -16.169 1.00 95.44 318 PRO A O 1
ATOM 2572 N N . TRP A 1 319 ? 6.101 -21.138 -14.667 1.00 95.25 319 TRP A N 1
ATOM 2573 C CA . TRP A 1 319 ? 7.067 -20.300 -13.954 1.00 95.25 319 TRP A CA 1
ATOM 2574 C C . TRP A 1 319 ? 8.261 -19.917 -14.818 1.00 95.25 319 TRP A C 1
ATOM 2576 O O . TRP A 1 319 ? 8.653 -18.753 -14.813 1.00 95.25 319 TRP A O 1
ATOM 2586 N N . HIS A 1 320 ? 8.819 -20.866 -15.570 1.00 94.25 320 HIS A N 1
ATOM 2587 C CA . HIS A 1 320 ? 9.907 -20.600 -16.511 1.00 94.25 320 HIS A CA 1
ATOM 2588 C C . HIS A 1 320 ? 9.499 -19.549 -17.558 1.00 94.25 320 HIS A C 1
ATOM 2590 O O . HIS A 1 320 ? 10.152 -18.517 -17.712 1.00 94.25 320 HIS A O 1
ATOM 2596 N N . ASP A 1 321 ? 8.354 -19.761 -18.211 1.00 95.62 321 ASP A N 1
ATOM 2597 C CA . ASP A 1 321 ? 7.861 -18.872 -19.270 1.00 95.62 321 ASP A CA 1
ATOM 2598 C C . ASP A 1 321 ? 7.555 -17.463 -18.746 1.00 95.62 321 ASP A C 1
ATOM 2600 O O . ASP A 1 321 ? 7.797 -16.465 -19.433 1.00 95.62 321 ASP A O 1
ATOM 2604 N N . PHE A 1 322 ? 7.041 -17.361 -17.515 1.00 95.06 322 PHE A N 1
ATOM 2605 C CA . PHE A 1 322 ? 6.812 -16.078 -16.859 1.00 95.06 322 PHE A CA 1
ATOM 2606 C C . PHE A 1 322 ? 8.127 -15.322 -16.629 1.00 95.06 322 PHE A C 1
ATOM 2608 O O . PHE A 1 322 ? 8.215 -14.149 -16.993 1.00 95.06 322 PHE A O 1
ATOM 2615 N N . GLN A 1 323 ? 9.156 -15.988 -16.091 1.00 94.75 323 GLN A N 1
ATOM 2616 C CA . GLN A 1 323 ? 10.472 -15.385 -15.839 1.00 94.75 323 GLN A CA 1
ATOM 2617 C C . GLN A 1 323 ? 11.095 -14.841 -17.131 1.00 94.75 323 GLN A C 1
ATOM 2619 O O . GLN A 1 323 ? 11.510 -13.681 -17.178 1.00 94.75 323 GLN A O 1
ATOM 2624 N N . GLU A 1 324 ? 11.087 -15.631 -18.211 1.00 94.56 324 GLU A N 1
ATOM 2625 C CA . GLU A 1 324 ? 11.587 -15.186 -19.518 1.00 94.56 324 GLU A CA 1
ATOM 2626 C C . GLU A 1 324 ? 10.801 -13.987 -20.064 1.00 94.56 324 GLU A C 1
ATOM 2628 O O . GLU A 1 324 ? 11.373 -13.049 -20.636 1.00 94.56 324 GLU A O 1
ATOM 2633 N N . THR A 1 325 ? 9.478 -14.011 -19.889 1.00 95.31 325 THR A N 1
ATOM 2634 C CA . THR A 1 325 ? 8.589 -12.942 -20.344 1.00 95.31 325 THR A CA 1
ATOM 2635 C C . THR A 1 325 ? 8.869 -11.645 -19.597 1.00 95.31 325 THR A C 1
ATOM 2637 O O . THR A 1 325 ? 9.011 -10.599 -20.236 1.00 95.31 325 THR A O 1
ATOM 2640 N N . VAL A 1 326 ? 9.003 -11.696 -18.270 1.00 94.06 326 VAL A N 1
ATOM 2641 C CA . VAL A 1 326 ? 9.293 -10.514 -17.450 1.00 94.06 326 VAL A CA 1
ATOM 2642 C C . VAL A 1 326 ? 10.687 -9.975 -17.749 1.00 94.06 326 VAL A C 1
ATOM 2644 O O . VAL A 1 326 ? 10.808 -8.787 -18.040 1.00 94.06 326 VAL A O 1
ATOM 2647 N N . ALA A 1 327 ? 11.719 -10.824 -17.791 1.00 93.44 327 ALA A N 1
ATOM 2648 C CA . ALA A 1 327 ? 13.081 -10.396 -18.116 1.00 93.44 327 ALA A CA 1
ATOM 2649 C C . ALA A 1 327 ? 13.141 -9.652 -19.465 1.00 93.44 327 ALA A C 1
ATOM 2651 O O . ALA A 1 327 ? 13.798 -8.614 -19.606 1.00 93.44 327 ALA A O 1
ATOM 2652 N N . ARG A 1 328 ? 12.393 -10.137 -20.467 1.00 93.44 328 ARG A N 1
ATOM 2653 C CA . ARG A 1 328 ? 12.252 -9.460 -21.762 1.00 93.44 328 ARG A CA 1
ATOM 2654 C C . ARG A 1 328 ? 11.472 -8.152 -21.649 1.00 93.44 328 ARG A C 1
ATOM 2656 O O . ARG A 1 328 ? 11.909 -7.147 -22.210 1.00 93.44 328 ARG A O 1
ATOM 2663 N N . ALA A 1 329 ? 10.330 -8.157 -20.964 1.00 91.81 329 ALA A N 1
ATOM 2664 C CA . ALA A 1 329 ? 9.460 -6.993 -20.827 1.00 91.81 329 ALA A CA 1
ATOM 2665 C C . ALA A 1 329 ? 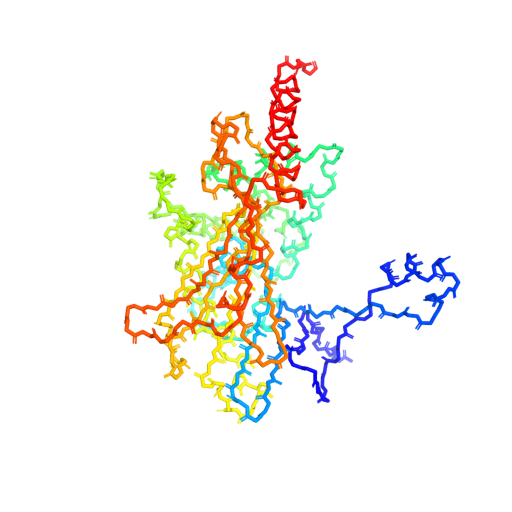10.172 -5.829 -20.125 1.00 91.81 329 ALA A C 1
ATOM 2667 O O . ALA A 1 329 ? 10.123 -4.704 -20.625 1.00 91.81 329 ALA A O 1
ATOM 2668 N N . VAL A 1 330 ? 10.899 -6.105 -19.037 1.00 88.94 330 VAL A N 1
ATOM 2669 C CA . VAL A 1 330 ? 11.683 -5.099 -18.307 1.00 88.94 330 VAL A CA 1
ATOM 2670 C C . VAL A 1 330 ? 12.759 -4.494 -19.204 1.00 88.94 330 VAL A C 1
ATOM 2672 O O . VAL A 1 330 ? 12.846 -3.273 -19.328 1.00 88.94 330 VAL A O 1
ATOM 2675 N N . ARG A 1 331 ? 13.506 -5.326 -19.940 1.00 88.81 331 ARG A N 1
ATOM 2676 C CA . ARG A 1 331 ? 14.517 -4.849 -20.896 1.00 88.81 331 ARG A CA 1
ATOM 2677 C C . ARG A 1 331 ? 13.926 -3.958 -21.992 1.00 88.81 331 ARG A C 1
ATOM 2679 O O . ARG A 1 331 ? 14.491 -2.909 -22.297 1.00 88.81 331 ARG A O 1
ATOM 2686 N N . VAL A 1 332 ? 12.813 -4.370 -22.602 1.00 89.38 332 VAL A N 1
ATOM 2687 C CA . VAL A 1 332 ? 12.136 -3.583 -23.650 1.00 89.38 332 VAL A CA 1
ATOM 2688 C C . VAL A 1 332 ? 11.635 -2.258 -23.081 1.00 89.38 332 VAL A C 1
ATOM 2690 O O . VAL A 1 332 ? 11.787 -1.210 -23.710 1.00 89.38 332 VAL A O 1
ATOM 2693 N N . ARG A 1 333 ? 11.076 -2.273 -21.869 1.00 84.75 333 ARG A N 1
ATOM 2694 C CA . ARG A 1 333 ? 10.603 -1.064 -21.198 1.00 84.75 333 ARG A CA 1
ATOM 2695 C C . ARG A 1 333 ? 11.750 -0.097 -20.902 1.00 84.75 333 ARG A C 1
ATOM 2697 O O . ARG A 1 333 ? 11.624 1.071 -21.258 1.00 84.75 333 ARG A O 1
ATOM 2704 N N . ALA A 1 334 ? 12.876 -0.577 -20.381 1.00 80.19 334 ALA A N 1
ATOM 2705 C CA . ALA A 1 334 ? 14.081 0.224 -20.163 1.00 80.19 334 ALA A CA 1
ATOM 2706 C C . ALA A 1 334 ? 14.620 0.861 -21.462 1.00 80.19 334 ALA A C 1
ATOM 2708 O O . ALA A 1 334 ? 14.991 2.035 -21.482 1.00 80.19 334 ALA A O 1
ATOM 2709 N N . GLN A 1 335 ? 14.612 0.121 -22.579 1.00 84.62 335 GLN A N 1
ATOM 2710 C CA . GLN A 1 335 ? 14.993 0.655 -23.895 1.00 84.62 335 GLN A CA 1
ATOM 2711 C C . GLN A 1 335 ? 14.048 1.767 -24.363 1.00 84.62 335 GLN A C 1
ATOM 2713 O O . GLN A 1 335 ? 14.513 2.807 -24.828 1.00 84.62 335 GLN A O 1
ATOM 2718 N N . ASN A 1 336 ? 12.737 1.574 -24.196 1.00 82.38 336 ASN A N 1
ATOM 2719 C CA . ASN A 1 336 ? 11.733 2.583 -24.532 1.00 82.38 336 ASN A CA 1
ATOM 2720 C C . ASN A 1 336 ? 11.873 3.840 -23.661 1.00 82.38 336 ASN A C 1
ATOM 2722 O O . ASN A 1 336 ? 11.773 4.948 -24.183 1.00 82.38 336 ASN A O 1
ATOM 2726 N N . LEU A 1 337 ? 12.137 3.685 -22.359 1.00 75.94 337 LEU A N 1
ATOM 2727 C CA . LEU A 1 337 ? 12.407 4.806 -21.451 1.00 75.94 337 LEU A CA 1
ATOM 2728 C C . LEU A 1 337 ? 13.637 5.595 -21.916 1.00 75.94 337 LEU A C 1
ATOM 2730 O O . LEU A 1 337 ? 13.563 6.812 -22.073 1.00 75.94 337 LEU A O 1
ATOM 2734 N N . ARG A 1 338 ? 14.739 4.901 -22.229 1.00 78.88 338 ARG A N 1
ATOM 2735 C CA . ARG A 1 338 ? 15.969 5.524 -22.741 1.00 78.88 338 ARG A CA 1
ATOM 2736 C C . ARG A 1 338 ? 15.748 6.248 -24.072 1.00 78.88 338 ARG A C 1
ATOM 2738 O O . ARG A 1 338 ? 16.324 7.312 -24.274 1.00 78.88 338 ARG A O 1
ATOM 2745 N N . ALA A 1 339 ? 14.942 5.690 -24.976 1.00 81.19 339 ALA A N 1
ATOM 2746 C CA . ALA A 1 339 ? 14.610 6.342 -26.242 1.00 81.19 339 ALA A CA 1
ATOM 2747 C C . ALA A 1 339 ? 13.858 7.661 -26.009 1.00 81.19 339 ALA A C 1
ATOM 2749 O O . ALA A 1 339 ? 14.287 8.687 -26.524 1.00 81.19 339 ALA A O 1
ATOM 2750 N N . ARG A 1 340 ? 12.827 7.651 -25.154 1.00 72.50 340 ARG A N 1
ATOM 2751 C CA . ARG A 1 340 ? 12.044 8.849 -24.804 1.00 72.50 340 ARG A CA 1
ATOM 2752 C C . ARG A 1 340 ? 12.879 9.936 -24.130 1.00 72.50 340 ARG A C 1
ATOM 2754 O O . ARG A 1 340 ? 12.725 11.100 -24.454 1.00 72.50 340 ARG A O 1
ATOM 2761 N N . ILE A 1 341 ? 13.796 9.564 -23.233 1.00 69.75 341 ILE A N 1
ATOM 2762 C CA . ILE A 1 341 ? 14.705 10.523 -22.574 1.00 69.75 341 ILE A CA 1
ATOM 2763 C C . ILE A 1 341 ? 15.633 11.212 -23.592 1.00 69.75 341 ILE A C 1
ATOM 2765 O O . ILE A 1 341 ? 16.013 12.366 -23.409 1.00 69.75 341 ILE A O 1
ATOM 2769 N N . ASN A 1 342 ? 16.012 10.506 -24.661 1.00 74.88 342 ASN A N 1
ATOM 2770 C CA . ASN A 1 342 ? 16.911 11.020 -25.694 1.00 74.88 342 ASN A CA 1
ATOM 2771 C C . ASN A 1 342 ? 16.187 11.747 -26.840 1.00 74.88 342 ASN A C 1
ATOM 2773 O O . ASN A 1 342 ? 16.852 12.399 -27.652 1.00 74.88 342 ASN A O 1
ATOM 2777 N N . GLU A 1 343 ? 14.859 11.645 -26.933 1.00 69.69 343 GLU A N 1
ATOM 2778 C CA . GLU A 1 343 ? 14.062 12.473 -27.835 1.00 69.69 343 GLU A CA 1
ATOM 2779 C C . GLU A 1 343 ? 14.113 13.919 -27.329 1.00 69.69 343 GLU A C 1
ATOM 2781 O O . GLU A 1 343 ? 13.679 14.237 -26.223 1.00 69.69 343 GLU A O 1
ATOM 2786 N N . LYS A 1 344 ? 14.720 14.811 -28.122 1.00 45.44 344 LYS A N 1
ATOM 2787 C CA . LYS A 1 344 ? 14.663 16.247 -27.833 1.00 45.44 344 LYS A CA 1
ATOM 2788 C C . LYS A 1 344 ? 13.218 16.733 -28.016 1.00 45.44 344 LYS A C 1
ATOM 2790 O O . LYS A 1 344 ? 12.576 16.262 -28.955 1.00 45.44 344 LYS A O 1
ATOM 2795 N N . PRO A 1 345 ? 12.748 17.661 -27.164 1.00 50.56 345 PRO A N 1
ATOM 2796 C CA . PRO A 1 345 ? 11.410 18.235 -27.273 1.00 50.56 345 PRO A CA 1
ATOM 2797 C C . PRO A 1 345 ? 11.163 18.925 -28.616 1.00 50.56 345 PRO A C 1
ATOM 2799 O O . PRO A 1 345 ? 12.139 19.459 -29.204 1.00 50.56 345 PRO A O 1
#

Secondary structure (DSSP, 8-state):
--PPP--SS--SSSSSSSPPEE-HHHHHHHTTSGGGTT---EE--SEEEEEETTTTEEEEEE-SGGGSGGGGHHHHHHHHH-TTSPPP-SHHHHHHHHHHHHHHHHHHHHTS-S-HHHHHHHHHHHTSHHHHHHHHHHHHHHHHHHH--TTS-HHHHHHHHHHHHHHHHHHHHSS-----SSSS-HHHHHHHHHHIIIIIHHHHHHHTTT---SEEEEEE-SSS--EEEEE--TT-SS-EEEEE-B-S----SS--TT-EEEEEEE-TT--EEEEEEEE--SSGGG---EEE----TTSPPPHHHHHHGGG--TTSTTHHHHHHHHHHHHHHHHHHHHHHHHS--

Foldseek 3Di:
DPPDPPQPFAAQEDDPDRHFAWPPVVLVVQCVDVVCVVPTDGHGPQKHKDADPVQLEIEIEGAQPLLACQQQLQLQLCCLLPVPDDRDQAPRVSCSRRVVVVCVLVVVLVPPDDDPLVNVVVVVLCVVLVSVLVVQLVVLLVCLVPCVDPDDHSVVSSVSSSVSSNVSSCVNNVDDDDDLPDLDDVSSVVSVLSCVQTHVLVSQCVSVVRSRRQEYEYEYEDSQFWDWAFADHPPHNGTYTYTYQHDPDQNALDFRQRGAGWDWDADPSRQIKIFGQAGTDPDLVRRATAIDGYDDPPDDDGPVCVVCHVVDDCVDPPNVVSSNVSNVVSNV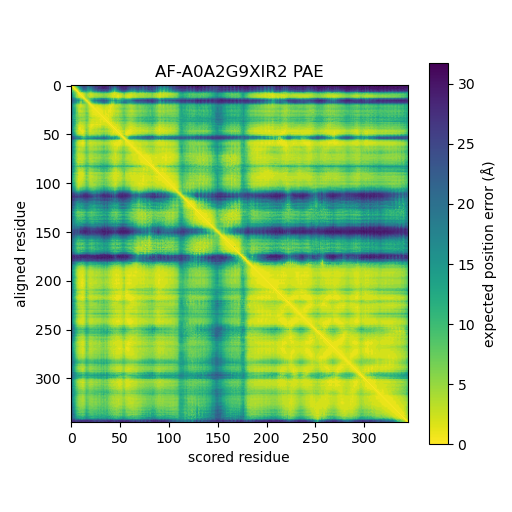NSVVVVVVVPDDD

Solvent-accessible surface area (backbone atoms only — not comparable to full-atom values): 19320 Å² total; per-residue (Å²): 134,85,76,73,83,78,72,79,48,38,46,38,55,93,58,101,59,60,67,64,46,74,36,61,71,62,19,58,58,51,32,71,40,79,96,32,58,85,52,76,42,66,42,56,30,70,36,39,40,49,75,43,86,91,74,35,34,32,43,34,38,35,58,38,60,74,21,38,67,79,60,40,45,48,51,53,40,48,43,65,75,40,76,85,59,86,75,71,58,40,52,57,51,48,37,65,54,16,47,68,59,52,50,49,52,52,49,54,51,66,66,68,57,102,43,78,67,56,41,52,52,49,51,53,37,59,70,30,72,67,54,34,49,50,52,50,42,51,50,29,55,50,50,38,73,74,59,74,58,94,87,59,60,56,70,58,51,29,50,50,44,38,50,35,48,50,54,48,50,50,68,74,65,69,78,80,83,90,76,93,86,52,74,57,52,72,66,41,45,52,23,40,54,49,36,54,49,34,26,52,43,47,47,46,28,61,79,47,75,65,54,69,49,56,38,42,34,42,39,30,34,75,72,28,22,44,47,59,43,52,40,82,56,64,94,52,82,40,58,29,35,34,36,32,30,19,26,92,70,86,87,54,66,66,68,47,66,56,31,20,27,34,48,76,50,66,52,99,84,67,48,67,31,36,38,34,54,29,32,35,47,91,50,61,84,55,18,53,60,48,78,46,64,48,65,60,94,91,62,81,78,56,70,61,49,71,64,49,53,84,75,67,50,60,88,39,80,69,47,29,58,48,25,57,50,48,39,50,49,53,52,55,49,21,52,52,50,51,51,58,74,68,52,77,132

Radius of gyration: 22.55 Å; Cα contacts (8 Å, |Δi|>4): 524; chains: 1; bounding box: 50×69×50 Å

Sequence (345 aa):
MLRSPKFYATNMFSGAGTDPVLSYSLTNIVQRHPHLSKFSIKTVYPNFGLFQGNARRCVIFHHGHYVESLYHLMTILKDLIFPKRKHPENIWDIEAENFAWIDFFWSTMGRSGEAGQDVELIYEKLQDQEQFKKLLFSLADGLAKEYDLPGWGDRMEAQLAKWAFGAAVDKFYGTERTKVERPLSEDAEKGLWAYMNGPLREQIMTELKGNMPADVTFVFGHTHKPFQEDMNFKGYPAWVNVYNTGGWVVETVDPQPLHGGSVVLIDEDLNAVALRMYNEHADPAGYAVFLQEAGHSGESRNPLYNYLYPLIDQTVSPWHDFQETVARAVRVRAQNLRARINEKP

Mean predicted aligned error: 9.04 Å